Protein AF-A0A9W4MZH3-F1 (afdb_monomer_lite)

Secondary structure (DSSP, 8-state):
---------TT---EEEEEEEEE-STHHHHT-SS-SEEEEEEEEEETTEEEEEEEEEES----------TT----HHHHHHHHHHHHHT--GGGS-PPTTSEEEEEEEHHHHT---PPPGGGGTTSPP--GGGEEEEEEETTEEEEEETT-S--EEEE---TTS--GGGHHHHHHHHHHHHHTTT-TT--

Radius of gyration: 23.93 Å; chains: 1; bounding box: 64×55×51 Å

pLDDT: mean 74.94, std 15.24, range [38.03, 94.94]

Structure (mmCIF, N/CA/C/O backbone):
data_AF-A0A9W4MZH3-F1
#
_entry.id   AF-A0A9W4MZH3-F1
#
loop_
_atom_site.group_PDB
_atom_site.id
_atom_site.type_symbol
_atom_site.label_atom_id
_atom_site.label_alt_id
_atom_site.label_comp_id
_atom_site.label_asym_id
_atom_site.label_entity_id
_atom_site.label_seq_id
_atom_site.pdbx_PDB_ins_code
_atom_site.Cartn_x
_atom_site.Cartn_y
_atom_site.Cartn_z
_atom_site.occupancy
_atom_site.B_iso_or_equiv
_atom_site.auth_seq_id
_atom_site.auth_comp_id
_atom_site.auth_asym_id
_atom_site.auth_atom_id
_atom_site.pdbx_PDB_model_num
ATOM 1 N N . MET A 1 1 ? 0.270 39.341 26.513 1.00 39.66 1 MET A N 1
ATOM 2 C CA . MET A 1 1 ? 1.217 38.524 25.727 1.00 39.66 1 MET A CA 1
ATOM 3 C C . MET A 1 1 ? 0.490 37.250 25.309 1.00 39.66 1 MET A C 1
ATOM 5 O O . MET A 1 1 ? 0.343 36.384 26.162 1.00 39.66 1 MET A O 1
ATOM 9 N N . PRO A 1 2 ? -0.079 37.135 24.098 1.00 38.03 2 PRO A N 1
ATOM 10 C CA . PRO A 1 2 ? -0.631 35.860 23.660 1.00 38.03 2 PRO A CA 1
ATOM 11 C C . PRO A 1 2 ? 0.501 34.974 23.124 1.00 38.03 2 PRO A C 1
ATOM 13 O O . PRO A 1 2 ? 1.327 35.421 22.331 1.00 38.03 2 PRO A O 1
ATOM 16 N N . ALA A 1 3 ? 0.548 33.734 23.610 1.00 38.53 3 ALA A N 1
ATOM 17 C CA . ALA A 1 3 ? 1.480 32.708 23.170 1.00 38.53 3 ALA A CA 1
ATOM 18 C C . ALA A 1 3 ? 1.205 32.350 21.702 1.00 38.53 3 ALA A C 1
ATOM 20 O O . ALA A 1 3 ? 0.070 32.054 21.325 1.00 38.53 3 ALA A O 1
ATOM 21 N N . ALA A 1 4 ? 2.248 32.404 20.876 1.00 38.12 4 ALA A N 1
ATOM 22 C CA . ALA A 1 4 ? 2.191 31.962 19.496 1.00 38.12 4 ALA A CA 1
ATOM 23 C C . ALA A 1 4 ? 1.973 30.444 19.469 1.00 38.12 4 ALA A C 1
ATOM 25 O O . ALA A 1 4 ? 2.834 29.671 19.883 1.00 38.12 4 ALA A O 1
ATOM 26 N N . ILE A 1 5 ? 0.805 30.025 18.987 1.00 39.50 5 ILE A N 1
ATOM 27 C CA . ILE A 1 5 ? 0.546 28.639 18.609 1.00 39.50 5 ILE A CA 1
ATOM 28 C C . ILE A 1 5 ? 1.424 28.369 17.388 1.00 39.50 5 ILE A C 1
ATOM 30 O O . ILE A 1 5 ? 1.173 28.903 16.305 1.00 39.50 5 ILE A O 1
ATOM 34 N N . ALA A 1 6 ? 2.485 27.588 17.581 1.00 38.75 6 ALA A N 1
ATOM 35 C CA . ALA A 1 6 ? 3.308 27.098 16.492 1.00 38.75 6 ALA A CA 1
ATOM 36 C C . ALA A 1 6 ? 2.413 26.290 15.543 1.00 38.75 6 ALA A C 1
ATOM 38 O O . ALA A 1 6 ? 1.889 25.233 15.894 1.00 38.75 6 ALA A O 1
ATOM 39 N N . ARG A 1 7 ? 2.205 26.821 14.338 1.00 39.12 7 ARG A N 1
ATOM 40 C CA . ARG A 1 7 ? 1.693 26.052 13.209 1.00 39.12 7 ARG A CA 1
ATOM 41 C C . ARG A 1 7 ? 2.764 25.021 12.871 1.00 39.12 7 ARG A C 1
ATOM 43 O O . ARG A 1 7 ? 3.730 25.366 12.199 1.00 39.12 7 ARG A O 1
ATOM 50 N N . VAL A 1 8 ? 2.616 23.795 13.368 1.00 38.75 8 VAL A N 1
ATOM 51 C CA . VAL A 1 8 ? 3.383 22.655 12.857 1.00 38.75 8 VAL A CA 1
ATOM 52 C C . VAL A 1 8 ? 3.044 22.558 11.376 1.00 38.75 8 VAL A C 1
ATOM 54 O O . VAL A 1 8 ? 1.875 22.427 11.001 1.00 38.75 8 VAL A O 1
ATOM 57 N N . SER A 1 9 ? 4.049 22.781 10.538 1.00 38.41 9 SER A N 1
ATOM 58 C CA . SER A 1 9 ? 3.885 22.742 9.097 1.00 38.41 9 SER A CA 1
ATOM 59 C C . SER A 1 9 ? 3.545 21.301 8.718 1.00 38.41 9 SER A C 1
ATOM 61 O O . SER A 1 9 ? 4.240 20.370 9.100 1.00 38.41 9 SER A O 1
ATOM 63 N N . LEU A 1 10 ? 2.440 21.095 8.003 1.00 43.09 10 LEU A N 1
ATOM 64 C CA . LEU A 1 10 ? 1.964 19.766 7.584 1.00 43.09 10 LEU A CA 1
ATOM 65 C C . LEU A 1 10 ? 2.868 19.094 6.530 1.00 43.09 10 LEU A C 1
ATOM 67 O O . LEU A 1 10 ? 2.519 18.050 5.993 1.00 43.09 10 LEU A O 1
ATOM 71 N N . PHE A 1 11 ? 4.023 19.699 6.254 1.00 42.53 11 PHE A N 1
ATOM 72 C CA . PHE A 1 11 ? 5.066 19.217 5.367 1.00 42.53 11 PHE A CA 1
ATOM 73 C C . PHE A 1 11 ? 6.418 19.616 5.962 1.00 42.53 11 PHE A C 1
ATOM 75 O O . PHE A 1 11 ? 7.185 20.344 5.332 1.00 42.53 11 PHE A O 1
ATOM 82 N N . ASP A 1 12 ? 6.708 19.161 7.185 1.00 48.34 12 ASP A N 1
ATOM 83 C CA . ASP A 1 12 ? 8.109 18.951 7.546 1.00 48.34 12 ASP A CA 1
ATOM 84 C C . ASP A 1 12 ? 8.693 18.108 6.414 1.00 48.34 12 ASP A C 1
ATOM 86 O O . ASP A 1 12 ? 8.184 17.024 6.121 1.00 48.34 12 ASP A O 1
ATOM 90 N N . THR A 1 13 ? 9.631 18.700 5.677 1.00 53.62 13 THR A N 1
ATOM 91 C CA . THR A 1 13 ? 10.209 18.158 4.449 1.00 53.62 13 THR A CA 1
ATOM 92 C C . THR A 1 13 ? 10.564 16.701 4.698 1.00 53.62 13 THR A C 1
ATOM 94 O O . THR A 1 13 ? 11.480 16.425 5.466 1.00 53.62 13 THR A O 1
ATOM 97 N N . LEU A 1 14 ? 9.784 15.780 4.125 1.00 63.53 14 LEU A N 1
ATOM 98 C CA . LEU A 1 14 ? 10.075 14.355 4.177 1.00 63.53 14 LEU A CA 1
ATOM 99 C C . LEU A 1 14 ? 11.463 14.177 3.566 1.00 63.53 14 LEU A C 1
ATOM 101 O O . LEU A 1 14 ? 11.634 14.346 2.358 1.00 63.53 14 LEU A O 1
ATOM 105 N N . ASP A 1 15 ? 12.446 13.932 4.423 1.00 82.19 15 ASP A N 1
ATOM 106 C CA . ASP A 1 15 ? 13.842 13.874 4.032 1.00 82.19 15 ASP A CA 1
ATOM 107 C C . ASP A 1 15 ? 14.259 12.408 3.909 1.00 82.19 15 ASP A C 1
ATOM 109 O O . ASP A 1 15 ? 14.103 11.599 4.832 1.00 82.19 15 ASP A O 1
ATOM 113 N N . PHE A 1 16 ? 14.714 12.054 2.710 1.00 86.00 16 PHE A N 1
ATOM 114 C CA . PHE A 1 16 ? 15.022 10.687 2.323 1.00 86.00 16 PHE A CA 1
ATOM 115 C C . PHE A 1 16 ? 16.339 10.631 1.559 1.00 86.00 16 PHE A C 1
ATOM 117 O O . PHE A 1 16 ? 16.468 11.237 0.493 1.00 86.00 16 PHE A O 1
ATOM 124 N N . ASP A 1 17 ? 17.253 9.768 1.997 1.00 90.69 17 ASP A N 1
ATOM 125 C CA . ASP A 1 17 ? 18.419 9.400 1.195 1.00 90.69 17 ASP A CA 1
ATOM 126 C C . ASP A 1 17 ? 18.145 8.107 0.427 1.00 90.69 17 ASP A C 1
ATOM 128 O O . ASP A 1 17 ? 18.072 7.022 1.004 1.00 90.69 17 ASP A O 1
ATOM 132 N N . MET A 1 18 ? 18.024 8.192 -0.898 1.00 91.69 18 MET A N 1
ATOM 133 C CA . MET A 1 18 ? 17.838 7.022 -1.765 1.00 91.69 18 MET A CA 1
ATOM 134 C C . MET A 1 18 ? 19.168 6.279 -1.972 1.00 91.69 18 MET A C 1
ATOM 136 O O . MET A 1 18 ? 19.943 6.616 -2.867 1.00 91.69 18 MET A O 1
ATOM 140 N N . ILE A 1 19 ? 19.416 5.229 -1.185 1.00 93.75 19 ILE A N 1
ATOM 141 C CA . ILE A 1 19 ? 20.713 4.532 -1.140 1.00 93.75 19 ILE A CA 1
ATOM 142 C C . ILE A 1 19 ? 20.910 3.564 -2.310 1.00 93.75 19 ILE A C 1
ATOM 144 O O . ILE A 1 19 ? 21.880 3.674 -3.059 1.00 93.75 19 ILE A O 1
ATOM 148 N N . SER A 1 20 ?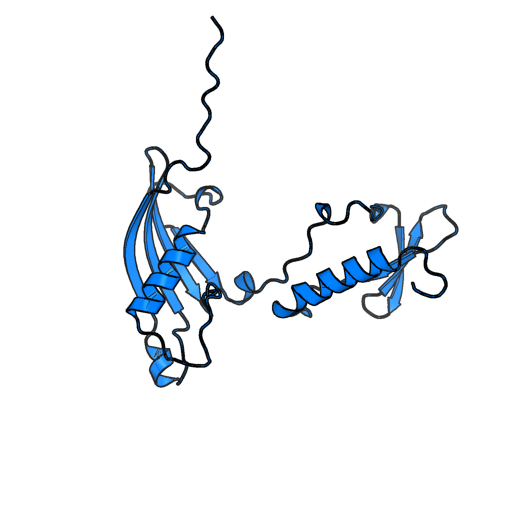 20.024 2.579 -2.481 1.00 93.69 20 SER A N 1
ATOM 149 C CA . SER A 1 20 ? 20.225 1.535 -3.498 1.00 93.69 20 SER A CA 1
ATOM 150 C C . SER A 1 20 ? 18.920 1.011 -4.076 1.00 93.69 20 SER A C 1
ATOM 152 O O . SER A 1 20 ? 17.933 0.913 -3.361 1.00 93.69 20 SER A O 1
ATOM 154 N N . TYR A 1 21 ? 18.935 0.668 -5.364 1.00 93.81 21 TYR A N 1
ATOM 155 C CA . TYR A 1 21 ? 17.798 0.111 -6.099 1.00 93.81 21 TYR A CA 1
ATOM 156 C C . TYR A 1 21 ? 18.184 -1.240 -6.704 1.00 93.81 21 TYR A C 1
ATOM 158 O O . TYR A 1 21 ? 19.279 -1.374 -7.261 1.00 93.81 21 TYR A O 1
ATOM 166 N N . LYS A 1 22 ? 17.288 -2.227 -6.620 1.00 92.69 22 LYS A N 1
ATOM 167 C CA . LYS A 1 22 ? 17.433 -3.548 -7.245 1.00 92.69 22 LYS A CA 1
ATOM 168 C C . LYS A 1 22 ? 16.108 -3.992 -7.861 1.00 92.69 22 LYS A C 1
ATOM 170 O O . LYS A 1 22 ? 15.055 -3.785 -7.270 1.00 92.69 22 LYS A O 1
ATOM 175 N N . GLU A 1 23 ? 1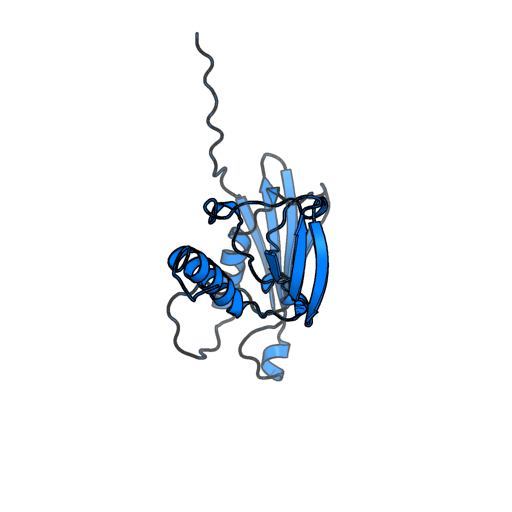6.188 -4.654 -9.007 1.00 91.62 23 GLU A N 1
ATOM 176 C CA . GLU A 1 23 ? 15.069 -5.328 -9.674 1.00 91.62 23 GLU A CA 1
ATOM 177 C C . GLU A 1 23 ? 15.479 -6.764 -10.014 1.00 91.62 23 GLU A C 1
ATOM 179 O O . GLU A 1 23 ? 16.664 -7.018 -10.279 1.00 91.62 23 GLU A O 1
ATOM 184 N N . ASP A 1 24 ? 14.529 -7.699 -9.984 1.00 86.12 24 ASP A N 1
ATOM 185 C CA . ASP A 1 24 ? 14.737 -9.027 -10.551 1.00 86.12 24 ASP A CA 1
ATOM 186 C C . ASP A 1 24 ? 15.017 -8.907 -12.054 1.00 86.12 24 ASP A C 1
ATOM 188 O O . ASP A 1 24 ? 14.593 -7.966 -12.722 1.00 86.12 24 ASP A O 1
ATOM 192 N N . ARG A 1 25 ? 15.816 -9.828 -12.594 1.00 80.06 25 ARG A N 1
ATOM 193 C CA . ARG A 1 25 ? 16.162 -9.850 -14.028 1.00 80.06 25 ARG A CA 1
ATOM 194 C C . ARG A 1 25 ? 15.459 -10.974 -14.777 1.00 80.06 25 ARG A C 1
ATOM 196 O O . ARG A 1 25 ? 15.445 -10.956 -16.008 1.00 80.06 25 ARG A O 1
ATOM 203 N N . ASP A 1 26 ? 14.871 -11.905 -14.035 1.00 75.88 26 ASP A N 1
ATOM 204 C CA . ASP A 1 26 ? 14.285 -13.137 -14.554 1.00 75.88 26 ASP A CA 1
ATOM 205 C C . ASP A 1 26 ? 13.037 -12.854 -15.394 1.00 75.88 26 ASP A C 1
ATOM 207 O O . ASP A 1 26 ? 12.773 -13.573 -16.356 1.00 75.88 26 ASP A O 1
ATOM 211 N N . PHE A 1 27 ? 12.357 -11.730 -15.141 1.00 73.94 27 PHE A N 1
ATOM 212 C CA . PHE A 1 27 ? 11.237 -11.250 -15.952 1.00 73.94 27 PHE A CA 1
ATOM 213 C C . PHE A 1 27 ? 11.568 -11.153 -17.453 1.00 73.94 27 PHE A C 1
ATOM 215 O O . PHE A 1 27 ? 10.717 -11.443 -18.289 1.00 73.94 27 PHE A O 1
ATOM 222 N N . ARG A 1 28 ? 12.825 -10.834 -17.813 1.00 67.00 28 ARG A N 1
ATOM 223 C CA . ARG A 1 28 ? 13.271 -10.774 -19.219 1.00 67.00 28 ARG A CA 1
ATOM 224 C C . ARG A 1 28 ? 13.323 -12.146 -19.879 1.00 67.00 28 ARG A C 1
ATOM 226 O O . ARG A 1 28 ? 13.088 -12.254 -21.075 1.00 67.00 28 ARG A O 1
ATOM 233 N N . VAL A 1 29 ? 13.666 -13.176 -19.109 1.00 69.62 29 VAL A N 1
ATOM 234 C CA . VAL A 1 29 ? 13.708 -14.568 -19.580 1.00 69.62 29 VAL A CA 1
ATOM 235 C C . VAL A 1 29 ? 12.291 -15.139 -19.662 1.00 69.62 29 VAL A C 1
ATOM 237 O O . VAL A 1 29 ? 12.003 -15.941 -20.542 1.00 69.62 29 VAL A O 1
ATOM 240 N N . GLN A 1 30 ? 11.399 -14.683 -18.782 1.00 67.19 30 GLN A N 1
ATOM 241 C CA . GLN A 1 30 ? 9.987 -15.074 -18.737 1.00 67.19 30 GLN A CA 1
ATOM 242 C C . GLN A 1 30 ? 9.112 -14.360 -19.783 1.00 67.19 30 GLN A C 1
ATOM 244 O O . GLN A 1 30 ? 7.959 -14.736 -19.958 1.00 67.19 30 GLN A O 1
ATOM 249 N N . GLY A 1 31 ? 9.644 -13.352 -20.484 1.00 65.00 31 GLY A N 1
ATOM 250 C CA . GLY A 1 31 ? 8.896 -12.571 -21.476 1.00 65.00 31 GLY A CA 1
ATOM 251 C C . GLY A 1 31 ? 7.930 -11.548 -20.870 1.00 65.00 31 GLY A C 1
ATOM 252 O O . GLY A 1 31 ? 7.066 -11.037 -21.575 1.00 65.00 31 GLY A O 1
ATOM 253 N N . ASN A 1 32 ? 8.074 -11.236 -19.581 1.00 69.19 32 ASN A N 1
ATOM 254 C CA . ASN A 1 32 ? 7.236 -10.255 -18.902 1.00 69.19 32 ASN A CA 1
ATOM 255 C C . ASN A 1 32 ? 7.676 -8.821 -19.269 1.00 69.19 32 ASN A C 1
ATOM 257 O O . ASN A 1 32 ? 8.877 -8.566 -19.411 1.00 69.19 32 ASN A O 1
ATOM 261 N N . PRO A 1 33 ? 6.740 -7.859 -19.383 1.00 69.00 33 PRO A N 1
ATOM 262 C CA . PRO A 1 33 ? 7.066 -6.469 -19.721 1.00 69.00 33 PRO A CA 1
ATOM 263 C C . PRO A 1 33 ? 7.785 -5.735 -18.577 1.00 69.00 33 PRO A C 1
ATOM 265 O O . PRO A 1 33 ? 8.492 -4.749 -18.801 1.00 69.00 33 PRO A O 1
ATOM 268 N N . GLU A 1 34 ? 7.637 -6.229 -17.346 1.00 74.62 34 GLU A N 1
ATOM 269 C CA . GLU A 1 34 ? 8.108 -5.582 -16.130 1.00 74.62 34 GLU A CA 1
ATOM 270 C C . GLU A 1 34 ? 8.667 -6.583 -15.095 1.00 74.62 34 GLU A C 1
ATOM 272 O O . GLU A 1 34 ? 8.212 -7.727 -15.047 1.00 74.62 34 GLU A O 1
ATOM 277 N N . PRO A 1 35 ? 9.639 -6.163 -14.254 1.00 81.81 35 PRO A N 1
ATOM 278 C CA . PRO A 1 35 ? 10.141 -6.956 -13.135 1.00 81.81 35 PRO A CA 1
ATOM 279 C C . PRO A 1 35 ? 9.046 -7.242 -12.108 1.00 81.81 35 PRO A C 1
ATOM 281 O O . PRO A 1 35 ? 8.276 -6.337 -11.766 1.00 81.81 35 PRO A O 1
ATOM 284 N N . TYR A 1 36 ? 9.014 -8.480 -11.608 1.00 82.25 36 TYR A N 1
ATOM 285 C CA . TYR A 1 36 ? 8.075 -8.913 -10.573 1.00 82.25 36 TYR A CA 1
ATOM 286 C C . TYR A 1 36 ? 8.477 -8.386 -9.196 1.00 82.25 36 TYR A C 1
ATOM 288 O O . TYR A 1 36 ? 7.621 -8.080 -8.377 1.00 82.25 36 TYR A O 1
ATOM 296 N N . ARG A 1 37 ? 9.778 -8.240 -8.928 1.00 85.69 37 ARG A N 1
ATOM 297 C CA . ARG A 1 37 ? 10.283 -7.820 -7.622 1.00 85.69 37 ARG A CA 1
ATOM 298 C C . ARG A 1 37 ? 11.215 -6.630 -7.753 1.00 85.69 37 ARG A C 1
ATOM 300 O O . ARG A 1 37 ? 12.284 -6.706 -8.359 1.00 85.69 37 ARG A O 1
ATOM 307 N N . ARG A 1 38 ? 10.849 -5.529 -7.101 1.00 89.69 38 ARG A N 1
ATOM 308 C CA . ARG A 1 38 ? 11.670 -4.314 -7.004 1.00 89.69 38 ARG A CA 1
ATOM 309 C C . ARG A 1 38 ? 11.957 -4.016 -5.544 1.00 89.69 38 ARG A C 1
ATOM 311 O O . ARG A 1 38 ? 11.105 -4.221 -4.689 1.00 89.69 38 ARG A O 1
ATOM 318 N N . SER A 1 39 ? 13.154 -3.525 -5.244 1.00 93.50 39 SER A N 1
ATOM 319 C CA . SER A 1 39 ? 13.499 -3.077 -3.896 1.00 93.50 39 SER A CA 1
ATOM 320 C C . SER A 1 39 ? 14.342 -1.811 -3.908 1.00 93.50 39 SER A C 1
ATOM 322 O O . SER A 1 39 ? 15.198 -1.621 -4.774 1.00 93.50 39 SER A O 1
ATOM 324 N N . GLN A 1 40 ? 14.086 -0.939 -2.939 1.00 94.94 40 GLN A N 1
ATOM 325 C CA . GLN A 1 40 ? 14.787 0.320 -2.735 1.00 94.94 40 GLN A CA 1
ATOM 326 C C . GLN A 1 40 ? 15.132 0.430 -1.256 1.00 94.94 40 GLN A C 1
ATOM 328 O O . GLN A 1 40 ? 14.258 0.424 -0.394 1.00 94.94 40 GLN A O 1
ATOM 333 N N . THR A 1 41 ? 16.423 0.545 -0.971 1.00 94.31 41 THR A N 1
ATOM 334 C CA . THR A 1 41 ? 16.913 0.909 0.357 1.00 94.31 41 THR A CA 1
ATOM 335 C C . THR A 1 41 ? 17.026 2.420 0.436 1.00 94.31 41 THR A C 1
ATOM 337 O O . THR A 1 41 ? 17.579 3.044 -0.477 1.00 94.31 41 THR A O 1
ATOM 340 N N . LEU A 1 42 ? 16.523 2.991 1.519 1.00 94.12 42 LEU A N 1
ATOM 341 C CA . LEU A 1 42 ? 16.557 4.412 1.811 1.00 94.12 42 LEU A CA 1
ATOM 342 C C . LEU A 1 42 ? 16.852 4.663 3.292 1.00 94.12 42 LEU A C 1
ATOM 344 O O . LEU A 1 42 ? 16.641 3.784 4.130 1.00 94.12 42 LEU A O 1
ATOM 348 N N . ILE A 1 43 ? 17.344 5.859 3.597 1.00 92.56 43 ILE A N 1
ATOM 349 C CA . ILE A 1 43 ? 17.396 6.372 4.966 1.00 92.56 43 ILE A CA 1
ATOM 350 C C . ILE A 1 43 ? 16.278 7.392 5.092 1.00 92.56 43 ILE A C 1
ATOM 352 O O . ILE A 1 43 ? 16.245 8.356 4.334 1.00 92.56 43 ILE A O 1
ATOM 356 N N . TYR A 1 44 ? 15.352 7.143 6.007 1.00 91.00 44 TYR A N 1
ATOM 357 C CA . TYR A 1 44 ? 14.291 8.079 6.339 1.00 91.00 44 TYR A CA 1
ATOM 358 C C . TYR A 1 44 ? 14.732 8.921 7.525 1.00 91.00 44 TYR A C 1
ATOM 360 O O . TYR A 1 44 ? 15.111 8.353 8.551 1.00 91.00 44 TYR A O 1
ATOM 368 N N . HIS A 1 45 ? 14.673 10.242 7.387 1.00 89.81 45 HIS A N 1
ATOM 369 C CA . HIS A 1 45 ? 14.951 11.178 8.468 1.00 89.81 45 HIS A CA 1
ATOM 370 C C . HIS A 1 45 ? 13.647 11.814 8.927 1.00 89.81 45 HIS A C 1
ATOM 372 O O . HIS A 1 45 ? 12.875 12.356 8.133 1.00 89.81 45 HIS A O 1
ATOM 378 N N . PHE A 1 46 ? 13.394 11.751 10.227 1.00 86.56 46 PHE A N 1
ATOM 379 C CA . PHE A 1 46 ? 12.274 12.453 10.831 1.00 86.56 46 PHE A CA 1
ATOM 380 C C . PHE A 1 46 ? 12.677 12.945 12.210 1.00 86.56 46 PHE A C 1
ATOM 382 O O . PHE A 1 46 ? 13.115 12.166 13.060 1.00 86.56 46 PHE A O 1
ATOM 389 N N . GLN A 1 47 ? 12.527 14.255 12.409 1.00 83.69 47 GLN A N 1
ATOM 390 C CA . GLN A 1 47 ? 13.089 14.965 13.557 1.00 83.69 47 GLN A CA 1
ATOM 391 C C . GLN A 1 47 ? 14.615 14.757 13.610 1.00 83.69 47 GLN A C 1
ATOM 393 O O . GLN A 1 47 ? 15.290 14.999 12.614 1.00 83.69 47 GLN A O 1
ATOM 398 N N . ASP A 1 48 ? 15.148 14.274 14.733 1.00 84.44 48 ASP A N 1
ATOM 399 C CA . ASP A 1 48 ? 16.579 14.001 14.936 1.00 84.44 48 ASP A CA 1
ATOM 400 C C . ASP A 1 48 ? 16.924 12.506 14.815 1.00 84.44 48 ASP A C 1
ATOM 402 O O . ASP A 1 48 ? 17.996 12.056 15.232 1.00 84.44 48 ASP A O 1
ATOM 406 N N . LYS A 1 49 ? 15.996 11.706 14.282 1.00 86.06 49 LYS A N 1
ATOM 407 C CA . LYS A 1 49 ? 16.144 10.262 14.131 1.00 86.06 49 LYS A CA 1
ATOM 408 C C . LYS A 1 49 ? 16.240 9.871 12.664 1.00 86.06 49 LYS A C 1
ATOM 410 O O . LYS A 1 49 ? 15.689 10.528 11.781 1.00 86.06 49 LYS A O 1
ATOM 415 N N . LYS A 1 50 ? 16.933 8.758 12.431 1.00 90.81 50 LYS A N 1
ATOM 416 C CA . LYS A 1 50 ? 17.111 8.168 11.109 1.00 90.81 50 LYS A CA 1
ATOM 417 C C . LYS A 1 50 ? 16.844 6.673 11.151 1.00 90.81 50 LYS A C 1
ATOM 419 O O . LYS A 1 50 ? 17.310 5.991 12.062 1.00 90.81 50 LYS A O 1
ATOM 424 N N . TRP A 1 51 ? 16.163 6.166 10.133 1.00 91.56 51 TRP A N 1
ATOM 425 C CA . TRP A 1 51 ? 15.847 4.746 10.012 1.00 91.56 51 TRP A CA 1
ATOM 426 C C . TRP A 1 51 ? 16.275 4.217 8.657 1.00 91.56 51 TRP A C 1
ATOM 428 O O . TRP A 1 51 ? 16.026 4.833 7.621 1.00 91.56 51 TRP A O 1
ATOM 438 N N . TRP A 1 52 ? 16.906 3.047 8.671 1.00 93.19 52 TRP A N 1
ATOM 439 C CA . TRP A 1 52 ? 17.208 2.308 7.456 1.00 93.19 52 TRP A CA 1
ATOM 440 C C . TRP A 1 52 ? 15.978 1.515 7.054 1.0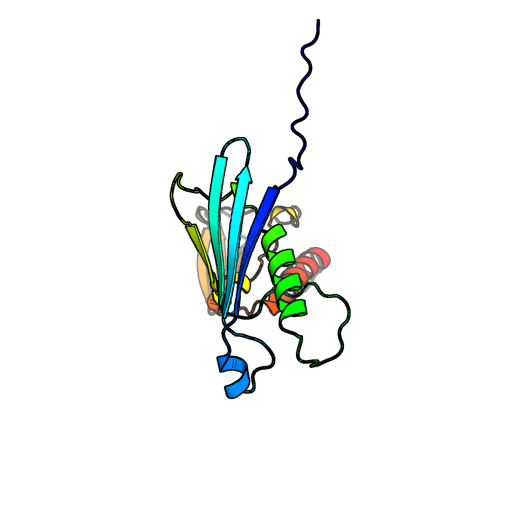0 93.19 52 TRP A C 1
ATOM 442 O O . TRP A 1 52 ? 15.547 0.612 7.770 1.00 93.19 52 TRP A O 1
ATOM 452 N N . ILE A 1 53 ? 15.425 1.848 5.895 1.00 92.19 53 ILE A N 1
ATOM 453 C CA . ILE A 1 53 ? 14.209 1.223 5.393 1.00 92.19 53 ILE A CA 1
ATOM 454 C C . ILE A 1 53 ? 14.508 0.592 4.043 1.00 92.19 53 ILE A C 1
ATOM 456 O O . ILE A 1 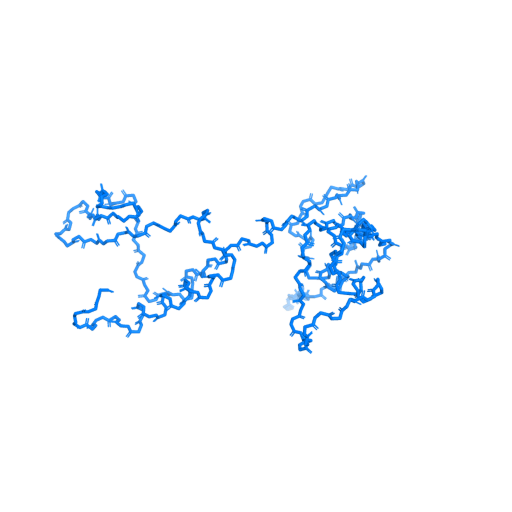53 ? 15.103 1.205 3.157 1.00 92.19 53 ILE A O 1
ATOM 460 N N . LYS A 1 54 ? 14.089 -0.655 3.873 1.00 93.69 54 LYS A N 1
ATOM 461 C CA . LYS A 1 54 ? 14.074 -1.330 2.582 1.00 93.69 54 LYS A CA 1
ATOM 462 C C . LYS A 1 54 ? 12.624 -1.529 2.177 1.00 93.69 54 LYS A C 1
ATOM 464 O O . LYS A 1 54 ? 11.920 -2.319 2.789 1.00 93.69 54 LYS A O 1
ATOM 469 N N . VAL A 1 55 ? 12.190 -0.822 1.144 1.00 91.06 55 VAL A N 1
ATOM 470 C CA . VAL A 1 55 ? 10.873 -1.033 0.543 1.00 91.06 55 VAL A CA 1
ATOM 471 C C . VAL A 1 55 ? 11.031 -2.055 -0.569 1.00 91.06 55 VAL A C 1
ATOM 473 O O . VAL A 1 55 ? 11.823 -1.842 -1.487 1.00 91.06 55 VAL A O 1
ATOM 476 N N . THR A 1 56 ? 10.293 -3.152 -0.488 1.00 90.50 56 THR A N 1
ATOM 477 C CA . THR A 1 56 ? 10.226 -4.206 -1.496 1.00 90.50 56 THR A CA 1
ATOM 478 C C . THR A 1 56 ? 8.790 -4.277 -2.005 1.00 90.50 56 THR A C 1
ATOM 480 O O . THR A 1 56 ? 7.874 -4.430 -1.209 1.00 90.50 56 THR A O 1
ATOM 483 N N . VAL A 1 57 ? 8.591 -4.173 -3.319 1.00 86.50 57 VAL A N 1
ATOM 484 C CA . VAL A 1 57 ? 7.307 -4.481 -3.964 1.00 86.50 57 VAL A CA 1
ATOM 485 C C . VAL A 1 57 ? 7.450 -5.793 -4.715 1.00 86.50 57 VAL A C 1
ATOM 487 O O . VAL A 1 57 ? 8.393 -5.957 -5.497 1.00 86.50 57 VAL A O 1
ATOM 490 N N . GLU A 1 58 ? 6.510 -6.696 -4.469 1.00 85.81 58 GLU A N 1
ATOM 491 C CA . GLU A 1 58 ? 6.288 -7.917 -5.232 1.00 85.81 58 GLU A CA 1
ATOM 492 C C . GLU A 1 58 ? 4.975 -7.768 -6.003 1.00 85.81 58 GLU A C 1
ATOM 494 O O . GLU A 1 58 ? 3.899 -7.737 -5.413 1.00 85.81 58 GLU A O 1
ATOM 499 N N . GLY A 1 59 ? 5.076 -7.612 -7.321 1.00 74.81 59 GLY A N 1
ATOM 500 C CA . GLY A 1 59 ? 3.951 -7.358 -8.213 1.00 74.81 59 GLY A CA 1
ATOM 501 C C . GLY A 1 59 ? 4.106 -6.091 -9.053 1.00 74.81 59 GLY A C 1
ATOM 502 O O . GLY A 1 59 ? 5.206 -5.555 -9.271 1.00 74.81 59 GLY A O 1
ATOM 503 N N . VAL A 1 60 ? 2.973 -5.616 -9.565 1.00 70.94 60 VAL A N 1
ATOM 504 C CA . VAL A 1 60 ? 2.910 -4.408 -10.390 1.00 70.94 60 VAL A CA 1
ATOM 505 C C . VAL A 1 60 ? 3.004 -3.180 -9.485 1.00 70.94 60 VAL A C 1
ATOM 507 O O . VAL A 1 60 ? 2.223 -3.014 -8.554 1.00 70.94 60 VAL A O 1
ATOM 510 N N . VAL A 1 61 ? 3.962 -2.287 -9.749 1.00 66.38 61 VAL A N 1
ATOM 511 C CA . VAL A 1 61 ? 4.003 -0.997 -9.043 1.00 66.38 61 VAL A CA 1
ATOM 512 C C . VAL A 1 61 ? 2.870 -0.134 -9.601 1.00 66.38 61 VAL A C 1
ATOM 514 O O . VAL A 1 61 ? 2.845 0.066 -10.819 1.00 66.38 61 VAL A O 1
ATOM 517 N N . PRO A 1 62 ? 1.958 0.399 -8.760 1.00 60.91 62 PRO A N 1
ATOM 518 C CA . PRO A 1 62 ? 0.885 1.271 -9.219 1.00 60.91 62 PRO A CA 1
ATOM 519 C C . PRO A 1 62 ? 1.476 2.457 -9.986 1.00 60.91 62 PRO A C 1
ATOM 521 O O . PRO A 1 62 ? 2.107 3.345 -9.409 1.00 60.91 62 PRO A O 1
ATOM 524 N N . CYS A 1 63 ? 1.331 2.442 -11.309 1.00 55.59 63 CYS A N 1
ATOM 525 C CA . CYS A 1 63 ? 1.794 3.533 -12.150 1.00 55.59 63 CYS A CA 1
ATOM 526 C C . CYS A 1 63 ? 0.881 4.739 -11.957 1.00 55.59 63 CYS A C 1
ATOM 528 O O . CYS A 1 63 ? -0.344 4.620 -11.995 1.00 55.59 63 CYS A O 1
ATOM 530 N N . PHE A 1 64 ? 1.476 5.921 -11.816 1.00 50.59 64 PHE A N 1
ATOM 531 C CA . PHE A 1 64 ? 0.737 7.165 -11.983 1.00 50.59 64 PHE A CA 1
ATOM 532 C C . PHE A 1 64 ? 0.228 7.227 -13.429 1.00 50.59 64 PHE A C 1
ATOM 534 O O . PHE A 1 64 ? 1.041 7.107 -14.350 1.00 50.59 64 PHE A O 1
ATOM 541 N N . PRO A 1 65 ? -1.082 7.398 -13.667 1.00 42.75 65 PRO A N 1
ATOM 542 C CA . PRO A 1 65 ? -1.618 7.427 -15.014 1.00 42.75 65 PRO A CA 1
ATOM 543 C C . PRO A 1 65 ? -1.261 8.767 -15.662 1.00 42.75 65 PRO A C 1
ATOM 545 O O . PRO A 1 65 ? -1.992 9.746 -15.551 1.00 42.75 65 PRO A O 1
ATOM 548 N N . TYR A 1 66 ? -0.130 8.814 -16.360 1.00 39.00 66 TYR A N 1
ATOM 549 C CA . TYR A 1 66 ? 0.097 9.801 -17.407 1.00 39.00 66 TYR A CA 1
ATOM 550 C C . TYR A 1 66 ? 0.241 9.059 -18.736 1.00 39.00 66 TYR A C 1
ATOM 552 O O . TYR A 1 66 ? 1.305 8.560 -19.081 1.00 39.00 66 TYR A O 1
ATOM 560 N N . ASN A 1 67 ? -0.891 8.966 -19.440 1.00 39.19 67 ASN A N 1
ATOM 561 C CA . ASN A 1 67 ? -1.031 8.837 -20.893 1.00 39.19 67 ASN A CA 1
ATOM 562 C C . ASN A 1 67 ? 0.091 8.078 -21.617 1.00 39.19 67 ASN A C 1
ATOM 564 O O . ASN A 1 67 ? 0.819 8.681 -22.404 1.00 39.19 67 ASN A O 1
ATOM 568 N N . THR A 1 68 ? 0.231 6.774 -21.387 1.00 43.88 68 THR A N 1
ATOM 569 C CA . THR A 1 68 ? 1.119 5.954 -22.220 1.00 43.88 68 THR A CA 1
ATOM 570 C C . THR A 1 68 ? 0.289 4.875 -22.903 1.00 43.88 68 THR A C 1
ATOM 572 O O . THR A 1 68 ? -0.391 4.090 -22.245 1.00 43.88 68 THR A O 1
ATOM 575 N N . GLU A 1 69 ? 0.301 4.930 -24.234 1.00 45.16 69 GLU A N 1
ATOM 576 C CA . GLU A 1 69 ? -0.141 3.895 -25.175 1.00 45.16 69 GLU A CA 1
ATOM 577 C C . GLU A 1 69 ? 0.465 2.514 -24.820 1.00 45.16 69 GLU A C 1
ATOM 579 O O . GLU A 1 69 ? 1.410 2.439 -24.028 1.00 45.16 69 GLU A O 1
ATOM 584 N N . PRO A 1 70 ? -0.058 1.401 -25.365 1.00 49.34 70 PRO A N 1
ATOM 585 C CA . PRO A 1 70 ? 0.288 0.062 -24.901 1.00 49.34 70 PRO A CA 1
ATOM 586 C C . PRO A 1 70 ? 1.774 -0.283 -25.114 1.00 49.34 70 PRO A C 1
ATOM 588 O O . PRO A 1 70 ? 2.316 -0.094 -26.198 1.00 49.34 70 PRO A O 1
ATOM 591 N N . GLU A 1 71 ? 2.377 -0.894 -24.090 1.00 54.38 71 GLU A N 1
ATOM 592 C CA . GLU A 1 71 ? 3.482 -1.864 -24.213 1.00 54.38 71 GLU A CA 1
ATOM 593 C C . GLU A 1 71 ? 4.875 -1.373 -24.661 1.00 54.38 71 GLU A C 1
ATOM 595 O O . GLU A 1 71 ? 5.657 -2.155 -25.207 1.00 54.38 71 GLU A O 1
ATOM 600 N N . GLU A 1 72 ? 5.291 -0.143 -24.350 1.00 59.25 72 GLU A N 1
ATOM 601 C CA . GLU A 1 72 ? 6.735 0.143 -24.363 1.00 59.25 72 GLU A CA 1
ATOM 602 C C . GLU A 1 72 ? 7.417 -0.449 -23.119 1.00 59.25 72 GLU A C 1
ATOM 604 O O . GLU A 1 72 ? 7.134 -0.079 -21.976 1.00 59.25 72 GLU A O 1
ATOM 609 N N . ILE A 1 73 ? 8.349 -1.386 -23.340 1.00 66.94 73 ILE A N 1
ATOM 610 C CA . ILE A 1 73 ? 9.204 -1.939 -22.283 1.00 66.94 73 ILE A CA 1
ATOM 611 C C . ILE A 1 73 ? 10.022 -0.791 -21.689 1.00 66.94 73 ILE A C 1
ATOM 613 O O . ILE A 1 73 ? 11.014 -0.342 -22.270 1.00 66.94 73 ILE A O 1
ATOM 617 N N . LYS A 1 74 ? 9.630 -0.349 -20.493 1.00 76.75 74 LYS A N 1
ATOM 618 C CA . LYS A 1 74 ? 10.324 0.716 -19.768 1.00 76.75 74 LYS A CA 1
ATOM 619 C C . LYS A 1 74 ? 11.789 0.361 -19.548 1.00 76.75 74 LYS A C 1
ATOM 621 O O . LYS A 1 74 ? 12.171 -0.793 -19.313 1.00 76.75 74 LYS A O 1
ATOM 626 N N . THR A 1 75 ? 12.649 1.364 -19.540 1.00 84.62 75 THR A N 1
ATOM 627 C CA . THR A 1 75 ? 14.037 1.185 -19.122 1.00 84.62 75 THR A CA 1
ATOM 628 C C . THR A 1 75 ? 14.122 0.996 -17.601 1.00 84.62 75 THR A C 1
ATOM 630 O O . THR A 1 75 ? 13.263 1.432 -16.836 1.00 84.62 75 THR A O 1
ATOM 633 N N . SER A 1 76 ? 15.211 0.385 -17.120 1.00 84.56 76 SER A N 1
ATOM 634 C CA . SER A 1 76 ? 15.478 0.248 -15.672 1.00 84.56 76 SER A CA 1
ATOM 635 C C . SER A 1 76 ? 15.504 1.605 -14.954 1.00 84.56 76 SER A C 1
ATOM 637 O O . SER A 1 76 ? 15.100 1.734 -13.800 1.00 84.56 76 SER A O 1
ATOM 639 N N . ARG A 1 77 ? 15.935 2.656 -15.663 1.00 85.75 77 ARG A N 1
ATOM 640 C CA . ARG A 1 77 ? 15.983 4.023 -15.141 1.00 85.75 77 ARG A CA 1
ATOM 641 C C . ARG A 1 77 ? 14.591 4.619 -14.941 1.00 85.75 77 ARG A C 1
ATOM 643 O O . ARG A 1 77 ? 14.387 5.303 -13.944 1.00 85.75 77 ARG A O 1
ATOM 650 N N . GLU A 1 78 ? 13.669 4.394 -15.872 1.00 85.69 78 GLU A N 1
ATOM 651 C CA . GLU A 1 78 ? 12.282 4.867 -15.764 1.00 85.69 78 GLU A CA 1
ATOM 652 C C . GLU A 1 78 ? 11.555 4.148 -14.638 1.00 85.69 78 GLU A C 1
ATOM 654 O O . GLU A 1 78 ? 11.059 4.813 -13.732 1.00 85.69 78 GLU A O 1
ATOM 659 N N . ARG A 1 79 ? 11.635 2.812 -14.598 1.00 86.25 79 ARG A N 1
ATOM 660 C CA . ARG A 1 79 ? 11.064 2.022 -13.497 1.00 86.25 79 ARG A CA 1
ATOM 661 C C . ARG A 1 79 ? 11.590 2.453 -12.135 1.00 86.25 79 ARG A C 1
ATOM 663 O O . ARG A 1 79 ? 10.822 2.586 -11.190 1.00 86.25 79 ARG A O 1
ATOM 670 N N . ARG A 1 80 ? 12.897 2.724 -12.025 1.00 90.00 80 ARG A N 1
ATOM 671 C CA . ARG A 1 80 ? 13.486 3.249 -10.787 1.00 90.00 80 ARG A CA 1
ATOM 672 C C . ARG A 1 80 ? 12.867 4.588 -10.387 1.00 90.00 80 ARG A C 1
ATOM 674 O O . ARG A 1 80 ? 12.584 4.775 -9.210 1.00 90.00 80 ARG A O 1
ATOM 681 N N . LYS A 1 81 ? 12.679 5.520 -11.326 1.00 88.50 81 LYS A N 1
ATOM 682 C CA . LYS A 1 81 ? 12.068 6.826 -11.031 1.00 88.50 81 LYS A CA 1
ATOM 683 C C . LYS A 1 81 ? 10.623 6.678 -10.570 1.00 88.50 81 LYS A C 1
ATOM 685 O O . LYS A 1 81 ? 10.250 7.303 -9.587 1.00 88.50 81 LYS A O 1
ATOM 690 N N . GLU A 1 82 ? 9.840 5.848 -11.253 1.00 86.56 82 GLU A N 1
ATOM 691 C CA . GLU A 1 82 ? 8.453 5.562 -10.873 1.00 86.56 82 GLU A CA 1
ATOM 692 C C . GLU A 1 82 ? 8.384 4.940 -9.478 1.00 86.56 82 GLU A C 1
ATOM 694 O O . GLU A 1 82 ? 7.625 5.398 -8.629 1.00 86.56 82 GLU A O 1
ATOM 699 N N . PHE A 1 83 ? 9.248 3.962 -9.203 1.00 87.62 83 PHE A N 1
ATOM 700 C CA . PHE A 1 83 ? 9.309 3.314 -7.900 1.00 87.62 83 PHE A CA 1
ATOM 701 C C . PHE A 1 83 ? 9.735 4.274 -6.782 1.00 87.62 83 PHE A C 1
ATOM 703 O O . PHE A 1 83 ? 9.166 4.257 -5.695 1.00 87.62 83 PHE A O 1
ATOM 710 N N . GLN A 1 84 ? 10.693 5.164 -7.047 1.00 90.06 84 GLN A N 1
ATOM 711 C CA . GLN A 1 84 ? 11.085 6.208 -6.098 1.00 90.06 84 GLN A CA 1
ATOM 712 C C . GLN A 1 84 ? 9.965 7.230 -5.866 1.00 90.06 84 GLN A C 1
ATOM 714 O O . GLN A 1 84 ? 9.754 7.633 -4.726 1.00 90.06 84 GLN A O 1
ATOM 719 N N . ALA A 1 85 ? 9.221 7.614 -6.908 1.00 87.12 85 ALA A N 1
ATOM 720 C CA . ALA A 1 85 ? 8.062 8.495 -6.775 1.00 87.12 85 ALA A CA 1
ATOM 721 C C . ALA A 1 85 ? 6.953 7.853 -5.926 1.00 87.12 85 ALA A C 1
ATOM 723 O O . ALA A 1 85 ? 6.383 8.517 -5.067 1.00 87.12 85 ALA A O 1
ATOM 724 N N . PHE A 1 86 ? 6.699 6.555 -6.115 1.00 85.12 86 PHE A N 1
ATOM 725 C CA . PHE A 1 86 ? 5.789 5.778 -5.273 1.00 85.12 86 PHE A CA 1
ATOM 726 C C . PHE A 1 86 ? 6.229 5.774 -3.801 1.00 85.12 86 PHE A C 1
ATOM 728 O O . PHE A 1 86 ? 5.425 6.045 -2.916 1.00 85.12 86 PHE A O 1
ATOM 735 N N . ILE A 1 87 ? 7.515 5.539 -3.530 1.00 86.44 87 ILE A N 1
ATOM 736 C CA . ILE A 1 87 ? 8.059 5.507 -2.164 1.00 86.44 87 ILE A CA 1
ATOM 737 C C . ILE A 1 87 ? 7.877 6.837 -1.432 1.00 86.44 87 ILE A C 1
ATOM 739 O O . ILE A 1 87 ? 7.580 6.836 -0.242 1.00 86.44 87 ILE A O 1
ATOM 743 N N . VAL A 1 88 ? 8.016 7.965 -2.133 1.00 85.06 88 VAL A N 1
ATOM 744 C CA . VAL A 1 88 ? 7.803 9.300 -1.548 1.00 85.06 88 VAL A CA 1
ATOM 745 C C . VAL A 1 88 ? 6.357 9.493 -1.066 1.00 85.06 88 VAL A C 1
ATOM 747 O O . VAL A 1 88 ? 6.118 10.313 -0.183 1.00 85.06 88 VAL A O 1
ATOM 750 N N . LEU A 1 89 ? 5.391 8.730 -1.591 1.00 83.81 89 LEU A N 1
ATOM 751 C CA . LEU A 1 89 ? 4.004 8.760 -1.118 1.00 83.81 89 LEU A CA 1
ATOM 752 C C . LEU A 1 89 ? 3.754 7.925 0.142 1.00 83.81 89 LEU A C 1
ATOM 754 O O . LEU A 1 89 ? 2.692 8.056 0.753 1.00 83.81 89 LEU A O 1
ATOM 758 N N . ILE A 1 90 ? 4.686 7.052 0.530 1.00 83.31 90 ILE A N 1
ATOM 759 C CA . ILE A 1 90 ? 4.523 6.215 1.717 1.00 83.31 90 ILE A CA 1
ATOM 760 C C . ILE A 1 90 ? 4.698 7.092 2.958 1.00 83.31 90 ILE A C 1
ATOM 762 O O . ILE A 1 90 ? 5.750 7.691 3.184 1.00 83.31 90 ILE A O 1
ATOM 766 N N . ASN A 1 91 ? 3.666 7.141 3.803 1.00 84.38 91 ASN A N 1
ATOM 767 C CA . ASN A 1 91 ? 3.755 7.826 5.086 1.00 84.38 91 ASN A CA 1
ATOM 768 C C . ASN A 1 91 ? 4.411 6.921 6.141 1.00 84.38 91 ASN A C 1
ATOM 770 O O . ASN A 1 91 ? 3.731 6.203 6.875 1.00 84.38 91 ASN A O 1
ATOM 774 N N . PHE A 1 92 ? 5.739 6.987 6.233 1.00 84.25 92 PHE A N 1
ATOM 775 C CA . PHE A 1 92 ? 6.522 6.219 7.205 1.00 84.25 92 PHE A CA 1
ATOM 776 C C . PHE A 1 92 ? 6.258 6.607 8.669 1.00 84.25 92 PHE A C 1
ATOM 778 O O . PHE A 1 92 ? 6.560 5.813 9.553 1.00 84.25 92 PHE A O 1
ATOM 785 N N . GLN A 1 93 ? 5.644 7.766 8.950 1.00 82.19 93 GLN A N 1
ATOM 786 C CA . GLN A 1 93 ? 5.287 8.167 10.322 1.00 82.19 93 GLN A CA 1
ATOM 787 C C . GLN A 1 93 ? 4.191 7.284 10.933 1.00 82.19 93 GLN A C 1
ATOM 789 O O . GLN A 1 93 ? 4.032 7.255 12.149 1.00 82.19 93 GLN A O 1
ATOM 794 N N . LEU A 1 94 ? 3.412 6.588 10.098 1.00 80.00 94 LEU A N 1
ATOM 795 C CA . LEU A 1 94 ? 2.384 5.649 10.552 1.00 80.00 94 LEU A CA 1
ATOM 796 C C . LEU A 1 94 ? 2.958 4.275 10.920 1.00 80.00 94 LEU A C 1
ATOM 798 O O . LEU A 1 94 ? 2.220 3.428 11.416 1.00 80.00 94 LEU A O 1
ATOM 802 N N . LEU A 1 95 ? 4.245 4.038 10.654 1.00 81.44 95 LEU A N 1
ATOM 803 C CA . LEU A 1 95 ? 4.918 2.793 10.994 1.00 81.44 95 LEU A CA 1
ATOM 804 C C . LEU A 1 95 ? 5.603 2.930 12.354 1.00 81.44 95 LEU A C 1
ATOM 806 O O . LEU A 1 95 ? 6.269 3.925 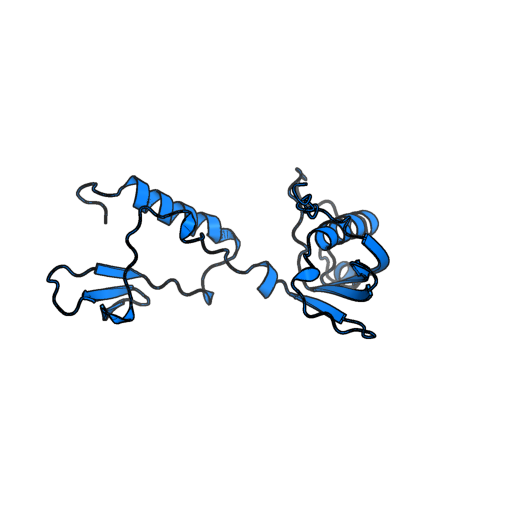12.637 1.00 81.44 95 LEU A O 1
ATOM 810 N N . GLU A 1 96 ? 5.498 1.890 13.177 1.00 83.00 96 GLU A N 1
ATOM 811 C CA . GLU A 1 96 ? 6.255 1.772 14.426 1.00 83.00 96 GLU A CA 1
ATOM 812 C C . GLU A 1 96 ? 7.710 1.379 14.120 1.00 83.00 96 GLU A C 1
ATOM 814 O O . GLU A 1 96 ? 8.133 0.241 14.318 1.00 83.00 96 GLU A O 1
ATOM 819 N N . LEU A 1 97 ? 8.476 2.323 13.565 1.00 85.81 97 LEU A N 1
ATOM 820 C CA . LEU A 1 97 ? 9.876 2.107 13.204 1.00 85.81 97 LEU A CA 1
ATOM 821 C C . LEU A 1 97 ? 10.738 1.926 14.461 1.00 85.81 97 LEU A C 1
ATOM 823 O O . LEU A 1 97 ? 10.762 2.782 15.347 1.00 85.81 97 LEU A O 1
ATOM 827 N N . LEU A 1 98 ? 11.479 0.819 14.517 1.00 81.94 98 LEU A N 1
ATOM 828 C CA . LEU A 1 98 ? 12.378 0.511 15.627 1.00 81.94 98 LEU A CA 1
ATOM 829 C C . LEU A 1 98 ? 13.741 1.187 15.425 1.00 81.94 98 LEU A C 1
ATOM 831 O O . LEU A 1 98 ? 14.359 1.059 14.363 1.00 81.94 98 LEU A O 1
ATOM 835 N N . ASP A 1 99 ? 14.223 1.873 16.462 1.00 82.88 99 ASP A N 1
ATOM 836 C CA . ASP A 1 99 ? 15.546 2.506 16.473 1.00 82.88 99 ASP A CA 1
ATOM 837 C C . ASP A 1 99 ? 16.663 1.454 16.273 1.00 82.88 99 ASP A C 1
ATOM 839 O O . ASP A 1 99 ? 16.547 0.317 16.731 1.00 82.88 99 ASP A O 1
ATOM 843 N N . ASP A 1 100 ? 17.739 1.828 15.571 1.00 81.00 100 ASP A N 1
ATOM 844 C CA . ASP A 1 100 ? 18.925 0.988 15.304 1.00 81.00 100 ASP A CA 1
ATOM 845 C C . ASP A 1 100 ? 18.660 -0.345 14.570 1.00 81.00 100 ASP A C 1
ATOM 847 O O . ASP A 1 100 ? 19.465 -1.279 14.625 1.00 81.00 100 ASP A O 1
ATOM 851 N N . THR A 1 101 ? 17.560 -0.433 13.818 1.00 82.06 101 THR A N 1
ATOM 852 C CA . THR A 1 101 ? 17.228 -1.603 12.990 1.00 82.06 101 THR A CA 1
ATOM 853 C C . THR A 1 101 ? 17.110 -1.261 11.506 1.00 82.06 101 THR A C 1
ATOM 855 O O . THR A 1 101 ? 16.954 -0.104 11.111 1.00 82.06 101 THR A O 1
ATOM 858 N N . ILE A 1 102 ? 17.183 -2.296 10.663 1.00 82.62 102 ILE A N 1
ATOM 859 C CA . ILE A 1 102 ? 16.765 -2.211 9.262 1.00 82.62 102 ILE A CA 1
ATOM 860 C C . ILE A 1 102 ? 15.329 -2.723 9.190 1.00 82.62 102 ILE A C 1
ATOM 862 O O . ILE A 1 102 ? 15.082 -3.898 9.457 1.00 82.62 102 ILE A O 1
ATOM 866 N N . THR A 1 103 ? 14.396 -1.854 8.808 1.00 85.94 103 THR A N 1
ATOM 867 C CA . THR A 1 103 ? 12.994 -2.231 8.597 1.00 85.94 103 THR A CA 1
ATOM 868 C C . THR A 1 103 ? 12.785 -2.591 7.129 1.00 85.94 103 THR A C 1
ATOM 870 O O . THR A 1 103 ? 12.983 -1.750 6.251 1.00 85.94 103 THR A O 1
ATOM 873 N N . GLU A 1 104 ? 12.399 -3.834 6.836 1.00 88.56 104 GLU A N 1
ATOM 874 C CA . GLU A 1 104 ? 11.956 -4.220 5.493 1.00 88.56 104 GLU A CA 1
ATOM 875 C C . GLU A 1 104 ? 10.428 -4.169 5.415 1.00 88.56 104 GLU A C 1
ATOM 877 O O . GLU A 1 104 ? 9.735 -4.848 6.167 1.00 88.56 104 GLU A O 1
ATOM 882 N N . MET A 1 105 ? 9.916 -3.355 4.496 1.00 83.69 105 MET A N 1
ATOM 883 C CA . MET A 1 105 ? 8.501 -3.270 4.159 1.00 83.69 105 MET A CA 1
ATOM 884 C C . MET A 1 105 ? 8.286 -4.036 2.856 1.00 83.69 105 MET A C 1
ATOM 886 O O . MET A 1 105 ? 8.805 -3.624 1.819 1.00 83.69 105 MET A O 1
ATOM 890 N N . ILE A 1 106 ? 7.554 -5.147 2.913 1.00 84.62 106 ILE A N 1
ATOM 891 C CA . ILE A 1 106 ? 7.191 -5.943 1.737 1.00 84.62 106 ILE A CA 1
ATOM 892 C C . ILE A 1 106 ? 5.742 -5.615 1.385 1.00 84.62 106 ILE A C 1
ATOM 894 O O . ILE A 1 106 ? 4.860 -5.699 2.233 1.00 84.62 106 ILE A O 1
ATOM 898 N N . LEU A 1 107 ? 5.532 -5.177 0.151 1.00 80.00 107 LEU A N 1
ATOM 899 C CA . LEU A 1 107 ? 4.245 -4.801 -0.414 1.00 80.00 107 LEU A CA 1
ATOM 900 C C . LEU A 1 107 ? 3.916 -5.799 -1.522 1.00 80.00 107 LEU A C 1
ATOM 902 O O . LEU A 1 107 ? 4.573 -5.796 -2.564 1.00 80.00 107 LEU A O 1
ATOM 906 N N . GLU A 1 108 ? 2.936 -6.658 -1.278 1.00 76.75 108 GLU A N 1
ATOM 907 C CA . GLU A 1 108 ? 2.498 -7.691 -2.220 1.00 76.75 108 GLU A CA 1
ATOM 908 C C . GLU A 1 108 ? 1.290 -7.196 -3.034 1.00 76.75 108 GLU A C 1
ATOM 910 O O . GLU A 1 108 ? 0.490 -6.390 -2.549 1.00 76.75 108 GLU A O 1
ATOM 915 N N . ASP A 1 109 ? 1.148 -7.667 -4.275 1.00 62.56 109 ASP A N 1
ATOM 916 C CA . ASP A 1 109 ? 0.037 -7.310 -5.175 1.00 62.56 109 ASP A CA 1
ATOM 917 C C . ASP A 1 109 ? -1.339 -7.577 -4.529 1.00 62.56 109 ASP A C 1
ATOM 919 O O . ASP A 1 109 ? -2.253 -6.761 -4.627 1.00 62.56 109 ASP A O 1
ATOM 923 N N . ASP A 1 110 ? -1.471 -8.644 -3.735 1.00 54.88 110 ASP A N 1
ATOM 924 C CA . ASP A 1 110 ? -2.695 -8.954 -2.978 1.00 54.88 110 ASP A CA 1
ATOM 925 C C . ASP A 1 110 ? -3.052 -7.886 -1.916 1.00 54.88 110 ASP A C 1
ATOM 927 O O . ASP A 1 110 ? -4.217 -7.745 -1.529 1.00 54.88 110 ASP A O 1
ATOM 931 N N . ASP A 1 111 ? -2.078 -7.092 -1.454 1.00 53.34 111 ASP A N 1
ATOM 932 C CA . ASP A 1 111 ? -2.280 -5.987 -0.509 1.00 53.34 111 ASP A CA 1
ATOM 933 C C . ASP A 1 111 ? -2.487 -4.633 -1.204 1.00 53.34 111 ASP A C 1
ATOM 935 O O . ASP A 1 111 ? -3.258 -3.802 -0.712 1.00 53.34 111 ASP A O 1
ATOM 939 N N . LEU A 1 112 ? -1.854 -4.414 -2.360 1.00 51.38 112 LEU A N 1
ATOM 940 C CA . LEU A 1 112 ? -1.973 -3.183 -3.160 1.00 51.38 112 LEU A CA 1
ATOM 941 C C . LEU A 1 112 ? -3.247 -3.137 -4.014 1.00 51.38 112 LEU A C 1
ATOM 943 O O . LEU A 1 112 ? -3.649 -2.073 -4.486 1.00 51.38 112 LEU A O 1
ATOM 947 N N . SER A 1 113 ? -3.888 -4.288 -4.179 1.00 52.34 113 SER A N 1
ATOM 948 C CA . SER A 1 113 ? -5.050 -4.502 -5.030 1.00 52.34 113 SER A CA 1
ATOM 949 C C . SER A 1 113 ? -6.332 -4.759 -4.201 1.00 52.34 113 SER A C 1
ATOM 951 O O . SER A 1 113 ? -7.396 -5.119 -4.708 1.00 52.34 113 SER A O 1
ATOM 953 N N . ARG A 1 114 ? -6.288 -4.490 -2.887 1.00 56.19 114 ARG A N 1
ATOM 954 C CA . ARG A 1 114 ? -7.477 -4.572 -2.027 1.00 56.19 114 ARG A CA 1
ATOM 955 C C . ARG A 1 114 ? -8.540 -3.574 -2.481 1.00 56.19 114 ARG A C 1
ATOM 957 O O . ARG A 1 114 ? -8.297 -2.373 -2.545 1.00 56.19 114 ARG A O 1
ATOM 964 N N . VAL A 1 115 ? -9.744 -4.092 -2.723 1.00 55.28 115 VAL A N 1
ATOM 965 C CA . VAL A 1 115 ? -10.963 -3.320 -3.004 1.00 55.28 115 VAL A CA 1
ATOM 966 C C . VAL A 1 115 ? -11.072 -2.137 -2.043 1.00 55.28 115 VAL A C 1
ATOM 968 O O . VAL A 1 115 ? -11.171 -2.317 -0.822 1.00 55.28 115 VAL A O 1
ATOM 971 N N . ILE A 1 116 ? -11.065 -0.922 -2.595 1.00 65.00 116 ILE A N 1
ATOM 972 C CA . ILE A 1 116 ? -11.218 0.303 -1.814 1.00 65.00 116 ILE A CA 1
ATOM 973 C C . ILE A 1 116 ? -12.712 0.514 -1.598 1.00 65.00 116 ILE A C 1
ATOM 975 O O . ILE A 1 116 ? -13.439 0.959 -2.484 1.00 65.00 116 ILE A O 1
ATOM 979 N N . TYR A 1 117 ? -13.186 0.182 -0.399 1.00 65.19 117 TYR A N 1
ATOM 980 C CA . TYR A 1 117 ? -14.584 0.399 -0.044 1.00 65.19 117 TYR A CA 1
ATOM 981 C C . TYR A 1 117 ? -14.873 1.898 0.080 1.00 65.19 117 TYR A C 1
ATOM 983 O O . TYR A 1 117 ? -14.140 2.599 0.790 1.00 65.19 117 TYR A O 1
ATOM 991 N N . PRO A 1 118 ? -15.962 2.398 -0.529 1.00 70.94 118 PRO A N 1
ATOM 992 C CA . PRO A 1 118 ? -16.332 3.796 -0.405 1.00 70.94 118 PRO A CA 1
ATOM 993 C C . PRO A 1 118 ? -16.531 4.165 1.075 1.00 70.94 118 PRO A C 1
ATOM 995 O O . PRO A 1 118 ? -17.296 3.499 1.786 1.00 70.94 118 PRO A O 1
ATOM 998 N N . PRO A 1 119 ? -15.850 5.203 1.589 1.00 70.38 119 PRO A N 1
ATOM 999 C CA . PRO A 1 119 ? -15.937 5.543 2.999 1.00 70.38 119 PRO A CA 1
ATOM 1000 C C . PRO A 1 119 ? -17.354 6.017 3.328 1.00 70.38 119 PRO A C 1
ATOM 1002 O O . PRO A 1 119 ? -17.910 6.886 2.655 1.00 70.38 119 PRO A O 1
ATOM 1005 N N . ARG A 1 120 ? -17.932 5.506 4.425 1.00 66.75 120 ARG A N 1
ATOM 1006 C CA . ARG A 1 120 ? -19.297 5.857 4.872 1.00 66.75 120 ARG A CA 1
ATOM 1007 C C . ARG A 1 120 ? -19.539 7.371 4.945 1.00 66.75 120 ARG A C 1
ATOM 1009 O O . ARG A 1 120 ? -20.657 7.822 4.710 1.00 66.75 120 ARG A O 1
ATOM 1016 N N . LEU A 1 121 ? -18.506 8.152 5.267 1.00 71.56 121 LEU A N 1
ATOM 1017 C CA . LEU A 1 121 ? -18.574 9.613 5.364 1.00 71.56 121 LEU A CA 1
ATOM 1018 C C . LEU A 1 121 ? -18.980 10.302 4.049 1.00 71.56 121 LEU A C 1
ATOM 1020 O O . LEU A 1 121 ? -19.508 11.406 4.101 1.00 71.56 121 LEU A O 1
ATOM 1024 N N . GLN A 1 122 ? -18.801 9.662 2.890 1.00 73.69 122 GLN A N 1
ATOM 1025 C CA . GLN A 1 122 ? -19.274 10.190 1.603 1.00 73.69 122 GLN A CA 1
ATOM 1026 C C . GLN A 1 122 ? -20.788 10.007 1.404 1.00 73.69 122 GLN A C 1
ATOM 1028 O O . GLN A 1 122 ? -21.402 10.702 0.594 1.00 73.69 122 GLN A O 1
ATOM 1033 N N . PHE A 1 123 ? -21.423 9.134 2.191 1.00 73.31 123 PHE A N 1
ATOM 1034 C CA . PHE A 1 123 ? -22.830 8.767 2.040 1.00 73.31 123 PHE A CA 1
ATOM 1035 C C . PHE A 1 123 ? -23.642 8.976 3.323 1.00 73.31 123 PHE A C 1
ATOM 1037 O O . PHE A 1 123 ? -24.425 8.122 3.744 1.00 73.31 123 PHE A O 1
ATOM 1044 N N . LEU A 1 124 ? -23.513 10.158 3.931 1.00 76.38 124 LEU A N 1
ATOM 1045 C CA . LEU A 1 124 ? -24.261 10.543 5.141 1.00 76.38 124 LEU A CA 1
ATOM 1046 C C . LEU A 1 124 ? -25.789 10.531 4.957 1.00 76.38 124 LEU A C 1
ATOM 1048 O O . LEU A 1 124 ? -26.532 10.506 5.934 1.00 76.38 124 LEU A O 1
ATOM 1052 N N . SER A 1 125 ? -26.271 10.536 3.709 1.00 75.75 125 SER A N 1
ATOM 1053 C CA . SER A 1 125 ? -27.694 10.404 3.385 1.00 75.75 125 SER A CA 1
ATOM 1054 C C . SER A 1 125 ? -28.273 9.027 3.718 1.00 75.75 125 SER A C 1
ATOM 1056 O O . SER A 1 125 ? -29.501 8.907 3.818 1.00 75.75 125 SER A O 1
ATOM 1058 N N . PHE A 1 126 ? -27.429 7.998 3.860 1.00 78.00 126 PHE A N 1
ATOM 1059 C CA . PHE A 1 126 ? -27.859 6.667 4.268 1.00 78.00 126 PHE A CA 1
ATOM 1060 C C . PHE A 1 126 ? -27.995 6.574 5.782 1.00 78.00 126 PHE A C 1
ATOM 1062 O O . PHE A 1 126 ? -27.167 7.054 6.557 1.00 78.00 126 PHE A O 1
ATOM 1069 N N . ARG A 1 127 ? -29.076 5.924 6.212 1.00 77.62 127 ARG A N 1
ATOM 1070 C CA . ARG A 1 127 ? -29.332 5.690 7.627 1.00 77.62 127 ARG A CA 1
ATOM 1071 C C . ARG A 1 127 ? -28.400 4.592 8.122 1.00 77.62 127 ARG A C 1
ATOM 1073 O O . ARG A 1 127 ? -28.415 3.489 7.589 1.00 77.62 127 ARG A O 1
ATOM 1080 N N . ALA A 1 128 ? -27.648 4.884 9.174 1.00 77.06 128 ALA A N 1
ATOM 1081 C CA . ALA A 1 128 ? -26.913 3.863 9.897 1.00 77.06 128 ALA A CA 1
ATOM 1082 C C . ALA A 1 128 ? -27.865 3.037 10.758 1.00 77.06 128 ALA A C 1
ATOM 1084 O O . ALA A 1 128 ? -28.755 3.586 11.414 1.00 77.06 128 ALA A O 1
ATOM 1085 N N . ILE A 1 129 ? -27.670 1.728 10.731 1.00 79.62 129 ILE A N 1
ATOM 1086 C CA . ILE A 1 129 ? -28.429 0.768 11.519 1.00 79.62 129 ILE A CA 1
ATOM 1087 C C . ILE A 1 129 ? -27.406 -0.036 12.310 1.00 79.62 129 ILE A C 1
ATOM 1089 O O . ILE A 1 129 ? -26.392 -0.452 11.749 1.00 79.62 129 ILE A O 1
ATOM 1093 N N . ASP A 1 130 ? -27.650 -0.201 13.606 1.00 80.06 130 ASP A N 1
ATOM 1094 C CA . ASP A 1 130 ? -26.853 -1.103 14.425 1.00 80.06 130 ASP A CA 1
ATOM 1095 C C . ASP A 1 130 ? -27.254 -2.546 14.103 1.00 80.06 130 ASP A C 1
ATOM 1097 O O . ASP A 1 130 ? -28.417 -2.929 14.249 1.00 80.06 130 ASP A O 1
ATOM 1101 N N . ILE A 1 131 ? -26.289 -3.330 13.628 1.00 77.25 131 ILE A N 1
ATOM 1102 C CA . ILE A 1 131 ? -26.495 -4.723 13.224 1.00 77.25 131 ILE A CA 1
ATOM 1103 C C . ILE A 1 131 ? -26.873 -5.580 14.440 1.00 77.25 131 ILE A C 1
ATOM 1105 O O . ILE A 1 131 ? -27.676 -6.499 14.307 1.00 77.25 131 ILE A O 1
ATOM 1109 N N . ALA A 1 132 ? -26.390 -5.245 15.642 1.00 81.69 132 ALA A N 1
ATOM 1110 C CA . ALA A 1 132 ? -26.686 -6.005 16.859 1.00 81.69 132 ALA A CA 1
ATOM 1111 C C . ALA A 1 132 ? -28.182 -5.986 17.244 1.00 81.69 132 ALA A C 1
ATOM 1113 O O . ALA A 1 132 ? -28.660 -6.854 17.983 1.00 81.69 132 ALA A O 1
ATOM 1114 N N . GLU A 1 133 ? -28.942 -5.010 16.739 1.00 81.75 133 GLU A N 1
ATOM 1115 C CA . GLU A 1 133 ? -30.382 -4.879 16.978 1.00 81.75 133 GLU A CA 1
ATOM 1116 C C . GLU A 1 133 ? -31.247 -5.658 15.972 1.00 81.75 133 GLU A C 1
ATOM 1118 O O . GLU A 1 133 ? -32.480 -5.704 16.111 1.00 81.75 133 GLU A O 1
ATOM 1123 N N . LEU A 1 134 ? -30.618 -6.254 14.958 1.00 83.81 134 LEU A N 1
ATOM 1124 C CA . LEU A 1 134 ? -31.284 -6.958 13.875 1.00 83.81 134 LEU A CA 1
ATOM 1125 C C . LEU A 1 134 ? -31.335 -8.466 14.130 1.00 83.81 134 LEU A C 1
ATOM 1127 O O . LEU A 1 134 ? -30.472 -9.059 14.773 1.00 83.81 134 LEU A O 1
ATOM 1131 N N . VAL A 1 135 ? -32.395 -9.086 13.623 1.00 85.62 135 VAL A N 1
ATOM 1132 C CA . VAL A 1 135 ? -32.513 -10.538 13.476 1.00 85.62 135 VAL A CA 1
ATOM 1133 C C . VAL A 1 135 ? -32.421 -10.847 11.992 1.00 85.62 135 VAL A C 1
ATOM 1135 O O . VAL A 1 135 ? -33.183 -10.272 11.209 1.00 85.62 135 VAL A O 1
ATOM 1138 N N . GLU A 1 136 ? -31.488 -11.723 11.633 1.00 88.94 136 GLU A N 1
ATOM 1139 C CA . GLU A 1 136 ? -31.139 -12.060 10.255 1.00 88.94 136 GLU A CA 1
ATOM 1140 C C . GLU A 1 136 ? -31.728 -13.414 9.851 1.00 88.94 136 GLU A C 1
ATOM 1142 O O . GLU A 1 136 ? -31.762 -14.355 10.642 1.00 88.94 136 GLU A O 1
ATOM 1147 N N . ASP A 1 137 ? -32.192 -13.491 8.610 1.00 87.31 137 ASP A N 1
ATOM 1148 C CA . ASP A 1 137 ? -32.708 -14.697 7.971 1.00 87.31 137 ASP A CA 1
ATOM 1149 C C . ASP A 1 137 ? -32.176 -14.737 6.533 1.00 87.31 137 ASP A C 1
ATOM 1151 O O . ASP A 1 137 ? -32.502 -13.863 5.725 1.00 87.31 137 ASP A O 1
ATOM 1155 N N . GLU A 1 138 ? -31.287 -15.681 6.225 1.00 90.06 138 GLU A N 1
ATOM 1156 C CA . GLU A 1 138 ? -30.632 -15.757 4.916 1.00 90.06 138 GLU A CA 1
ATOM 1157 C C . GLU A 1 138 ? -31.628 -16.211 3.843 1.00 90.06 138 GLU A C 1
ATOM 1159 O O . GLU A 1 138 ? -32.226 -17.280 3.932 1.00 90.06 138 GLU A O 1
ATOM 1164 N N . ILE A 1 139 ? -31.810 -15.387 2.809 1.00 89.62 139 ILE A N 1
ATOM 1165 C CA . ILE A 1 139 ? -32.695 -15.699 1.678 1.00 89.62 139 ILE A CA 1
ATOM 1166 C C . ILE A 1 139 ? -31.901 -16.385 0.560 1.00 89.62 139 ILE A C 1
ATOM 1168 O O . ILE A 1 139 ? -32.401 -17.282 -0.114 1.00 89.62 139 ILE A O 1
ATOM 1172 N N . SER A 1 140 ? -30.678 -15.915 0.328 1.00 86.44 140 SER A N 1
ATOM 1173 C CA . SER A 1 140 ? -29.754 -16.384 -0.704 1.00 86.44 140 SER A CA 1
ATOM 1174 C C . SER A 1 140 ? -28.329 -16.063 -0.262 1.00 86.44 140 SER A C 1
ATOM 1176 O O . SER A 1 140 ? -28.151 -15.222 0.613 1.00 86.44 140 SER A O 1
ATOM 1178 N N . HIS A 1 141 ? -27.324 -16.671 -0.898 1.00 79.88 141 HIS A N 1
ATOM 1179 C CA . HIS A 1 141 ? -25.916 -16.465 -0.557 1.00 79.88 141 HIS A CA 1
ATOM 1180 C C . HIS A 1 141 ? -25.564 -14.972 -0.443 1.00 79.88 141 HIS A C 1
ATOM 1182 O O . HIS A 1 141 ? -25.608 -14.238 -1.434 1.00 79.88 141 HIS A O 1
ATOM 1188 N N . GLY A 1 142 ? -25.251 -14.527 0.777 1.00 79.31 142 GLY A N 1
ATOM 1189 C CA . GLY A 1 142 ? -24.889 -13.137 1.064 1.00 79.31 142 GLY A CA 1
ATOM 1190 C C . GLY A 1 142 ? -26.053 -12.137 1.030 1.00 79.31 142 GLY A C 1
ATOM 1191 O O . GLY A 1 142 ? -25.814 -10.933 1.047 1.00 79.31 142 GLY A O 1
ATOM 1192 N N . VAL A 1 143 ? -27.310 -12.585 0.988 1.00 85.56 143 VAL A N 1
ATOM 1193 C CA . VAL A 1 143 ? -28.508 -11.734 1.026 1.00 85.56 143 VAL A CA 1
ATOM 1194 C C . VAL A 1 143 ? -29.439 -12.203 2.137 1.00 85.56 143 VAL A C 1
ATOM 1196 O O . VAL A 1 143 ? -30.021 -13.286 2.082 1.00 85.56 143 VAL A O 1
ATOM 1199 N N . PHE A 1 144 ? -29.640 -11.336 3.120 1.00 87.38 144 PHE A N 1
ATOM 1200 C CA . PHE A 1 144 ? -30.391 -11.609 4.333 1.00 87.38 144 PHE A CA 1
ATOM 1201 C C . PHE A 1 144 ? -31.611 -10.703 4.413 1.00 87.38 144 PHE A C 1
ATOM 1203 O O . PHE A 1 144 ? -31.547 -9.497 4.168 1.00 87.38 144 PHE A O 1
ATOM 1210 N N . ARG A 1 145 ? -32.741 -11.268 4.815 1.00 88.69 145 ARG A N 1
ATOM 1211 C CA . ARG A 1 145 ? -33.866 -10.503 5.332 1.00 88.69 145 ARG A CA 1
ATOM 1212 C C . ARG A 1 145 ? -33.557 -10.158 6.777 1.00 88.69 145 ARG A C 1
ATOM 1214 O O . ARG A 1 145 ? -33.342 -11.052 7.587 1.00 88.69 145 ARG A O 1
ATOM 1221 N N . VAL A 1 146 ? -33.570 -8.874 7.110 1.00 89.00 146 VAL A N 1
ATOM 1222 C CA . VAL A 1 146 ? -33.270 -8.414 8.467 1.00 89.00 146 VAL A CA 1
ATOM 1223 C C . VAL A 1 146 ? -34.436 -7.633 9.047 1.00 89.00 146 VAL A C 1
ATOM 1225 O O . VAL A 1 146 ? -35.087 -6.840 8.366 1.00 89.00 146 VAL A O 1
ATOM 1228 N N . SER A 1 147 ? -34.735 -7.856 10.321 1.00 86.56 147 SER A N 1
ATOM 1229 C CA . SER A 1 147 ? -35.813 -7.155 11.021 1.00 86.56 147 SER A CA 1
ATOM 1230 C C . SER A 1 147 ? -35.337 -6.662 12.380 1.00 86.56 147 SER A C 1
ATOM 1232 O O . SER A 1 147 ? -34.622 -7.363 13.089 1.00 86.56 147 SER A O 1
ATOM 1234 N N . HIS A 1 148 ? -35.723 -5.440 12.754 1.00 83.25 148 HIS A N 1
AT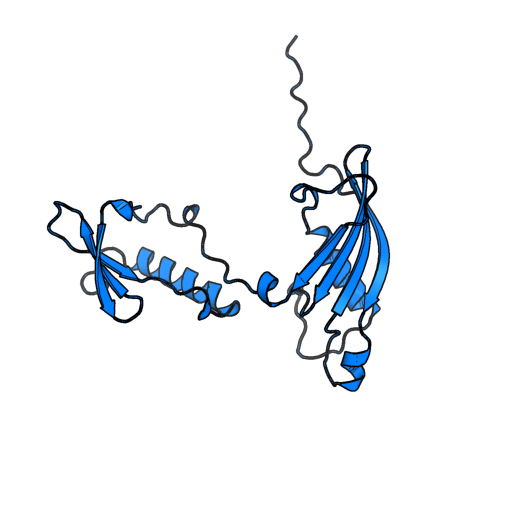OM 1235 C CA . HIS A 1 148 ? -35.494 -4.962 14.117 1.00 83.25 148 HIS A CA 1
ATOM 1236 C C . HIS A 1 148 ? -36.408 -5.712 15.081 1.00 83.25 148 HIS A C 1
ATOM 1238 O O . HIS A 1 148 ? -37.598 -5.889 14.798 1.00 83.25 148 HIS A O 1
ATOM 1244 N N . LYS A 1 149 ? -35.890 -6.020 16.273 1.00 71.44 149 LYS A N 1
ATOM 1245 C CA . LYS A 1 149 ? -36.687 -6.495 17.412 1.00 71.44 149 LYS A CA 1
ATOM 1246 C C . LYS A 1 149 ? -37.716 -5.420 17.809 1.00 71.44 149 LYS A C 1
ATOM 1248 O O . LYS A 1 149 ? -37.430 -4.539 18.609 1.00 71.44 149 LYS A O 1
ATOM 1253 N N . GLY A 1 150 ? -38.901 -5.444 17.191 1.00 67.50 150 GLY A N 1
ATOM 1254 C CA . GLY A 1 150 ? -40.018 -4.531 17.480 1.00 67.50 150 GLY A CA 1
ATOM 1255 C C . GLY A 1 150 ? -40.496 -3.626 16.334 1.00 67.50 150 GLY A C 1
ATOM 1256 O O . GLY A 1 150 ? -41.489 -2.923 16.515 1.00 67.50 150 GLY A O 1
ATOM 1257 N N . ARG A 1 151 ? -39.871 -3.634 15.144 1.00 66.50 151 ARG A N 1
ATOM 1258 C CA . ARG A 1 151 ? -40.420 -2.944 13.952 1.00 66.50 151 ARG A CA 1
ATOM 1259 C C . ARG A 1 151 ? -41.013 -3.947 12.969 1.00 66.50 151 ARG A C 1
ATOM 1261 O O . ARG A 1 151 ? -40.474 -5.027 12.778 1.00 66.50 151 ARG A O 1
ATOM 1268 N N . ARG A 1 152 ? -42.109 -3.560 12.309 1.00 66.06 152 ARG A N 1
ATOM 1269 C CA . ARG A 1 152 ? -42.819 -4.416 11.339 1.00 66.06 152 ARG A CA 1
ATOM 1270 C C . ARG A 1 152 ? -42.221 -4.434 9.933 1.00 66.06 152 ARG A C 1
ATOM 1272 O O . ARG A 1 152 ? -42.555 -5.336 9.177 1.00 66.06 152 ARG A O 1
ATOM 1279 N N . ILE A 1 153 ? -41.403 -3.449 9.562 1.00 77.88 153 ILE A N 1
ATOM 1280 C CA . ILE A 1 153 ? -40.892 -3.338 8.190 1.00 77.88 153 ILE A CA 1
ATOM 1281 C C . ILE A 1 153 ? -39.520 -4.022 8.121 1.00 77.88 153 ILE A C 1
ATOM 1283 O O . ILE A 1 153 ? -38.595 -3.537 8.780 1.00 77.88 153 ILE A O 1
ATOM 1287 N N . PRO A 1 154 ? -39.386 -5.134 7.375 1.00 82.06 154 PRO A N 1
ATOM 1288 C CA . PRO A 1 154 ? -38.104 -5.788 7.166 1.00 82.06 154 PRO A CA 1
ATOM 1289 C C . PRO A 1 154 ? -37.237 -4.985 6.189 1.00 82.06 154 PRO A C 1
ATOM 1291 O O . PRO A 1 154 ? -37.745 -4.286 5.311 1.00 82.06 154 PRO A O 1
ATOM 1294 N N . TYR A 1 155 ? -35.925 -5.122 6.330 1.00 85.25 155 TYR A N 1
ATOM 1295 C CA . TYR A 1 155 ? -34.919 -4.636 5.393 1.00 85.25 155 TYR A CA 1
ATOM 1296 C C . TYR A 1 155 ? -34.251 -5.825 4.698 1.00 85.25 155 TYR A C 1
ATOM 1298 O O . TYR A 1 155 ? -34.366 -6.969 5.145 1.00 85.25 155 TYR A O 1
ATOM 1306 N N . ILE A 1 156 ? -33.529 -5.542 3.618 1.00 86.06 156 ILE A N 1
ATOM 1307 C CA . ILE A 1 156 ? -32.630 -6.499 2.980 1.00 86.06 156 ILE A CA 1
ATOM 1308 C C . ILE A 1 156 ? -31.198 -6.061 3.274 1.00 86.06 156 ILE A C 1
ATOM 1310 O O . ILE A 1 156 ? -30.826 -4.921 2.997 1.00 86.06 156 ILE A O 1
ATOM 1314 N N . LEU A 1 157 ? -30.413 -6.963 3.850 1.00 84.50 157 LEU A N 1
ATOM 1315 C CA . LEU A 1 157 ? -28.978 -6.824 4.041 1.00 84.50 157 LEU A CA 1
ATOM 1316 C C . LEU A 1 157 ? -28.276 -7.636 2.955 1.00 84.50 157 LEU A C 1
ATOM 1318 O O . LEU A 1 157 ? -28.438 -8.848 2.881 1.00 84.50 157 LEU A O 1
ATOM 1322 N N . LYS A 1 158 ? -27.479 -6.972 2.123 1.00 85.69 158 LYS A N 1
ATOM 1323 C CA . LYS A 1 158 ? -26.597 -7.618 1.147 1.00 85.69 158 LYS A CA 1
ATOM 1324 C C . LYS A 1 158 ? -25.174 -7.564 1.696 1.00 85.69 158 LYS A C 1
ATOM 1326 O O . LYS A 1 158 ? -24.579 -6.491 1.764 1.00 85.69 158 LYS A O 1
ATOM 1331 N N . ALA A 1 159 ? -24.656 -8.704 2.135 1.00 80.69 159 ALA A N 1
ATOM 1332 C CA . ALA A 1 159 ? -23.274 -8.855 2.554 1.00 80.69 159 ALA A CA 1
ATOM 1333 C C . ALA A 1 159 ? -22.378 -8.966 1.317 1.00 80.69 159 ALA A C 1
ATOM 1335 O O . ALA A 1 159 ? -22.541 -9.844 0.471 1.00 80.69 159 ALA A O 1
ATOM 1336 N N . ILE A 1 160 ? -21.421 -8.055 1.218 1.00 74.69 160 ILE A N 1
ATOM 1337 C CA . ILE A 1 160 ? -20.445 -8.017 0.134 1.00 74.69 160 ILE A CA 1
ATOM 1338 C C . ILE A 1 160 ? -19.246 -8.859 0.581 1.00 74.69 160 ILE A C 1
ATOM 1340 O O . ILE A 1 160 ? -18.521 -8.470 1.500 1.00 74.69 160 ILE A O 1
ATOM 1344 N N . ASN A 1 161 ? -19.065 -10.041 -0.019 1.00 66.62 161 ASN A N 1
ATOM 1345 C CA . ASN A 1 161 ? -17.926 -10.901 0.295 1.00 66.62 161 ASN A CA 1
ATOM 1346 C C . ASN A 1 161 ? -16.649 -10.309 -0.309 1.00 66.62 161 ASN A C 1
ATOM 1348 O O . ASN A 1 161 ? -16.509 -10.229 -1.520 1.00 66.62 161 ASN A O 1
ATOM 1352 N N . ARG A 1 162 ? -15.691 -9.933 0.537 1.00 59.19 162 ARG A N 1
ATOM 1353 C CA . ARG A 1 162 ? -14.472 -9.239 0.111 1.00 59.19 162 ARG A CA 1
ATOM 1354 C C . ARG A 1 162 ? -13.563 -10.066 -0.801 1.00 59.19 162 ARG A C 1
ATOM 1356 O O . ARG A 1 162 ? -12.770 -9.468 -1.510 1.00 59.19 162 ARG A O 1
ATOM 1363 N N . SER A 1 163 ? -13.664 -11.397 -0.784 1.00 54.66 163 SER A N 1
ATOM 1364 C CA . SER A 1 163 ? -12.768 -12.278 -1.544 1.00 54.66 163 SER A CA 1
ATOM 1365 C C . SER A 1 163 ? -13.178 -12.499 -3.004 1.00 54.66 163 SER A C 1
ATOM 1367 O O . SER A 1 163 ? -12.415 -13.109 -3.743 1.00 54.66 163 SER A O 1
ATOM 1369 N N . ILE A 1 164 ? -14.376 -12.063 -3.415 1.00 59.59 164 ILE A N 1
ATOM 1370 C CA . ILE A 1 164 ? -14.880 -12.243 -4.792 1.00 59.59 164 ILE A CA 1
ATOM 1371 C C . ILE A 1 164 ? -14.807 -10.973 -5.643 1.00 59.59 164 ILE A C 1
ATOM 1373 O O . ILE A 1 164 ? -15.061 -11.051 -6.840 1.00 59.59 164 ILE A O 1
ATOM 1377 N N . TYR A 1 165 ? -14.488 -9.825 -5.043 1.00 59.59 165 TYR A N 1
ATOM 1378 C CA . TYR A 1 165 ? -14.400 -8.557 -5.763 1.00 59.59 165 TYR A CA 1
ATOM 1379 C C . TYR A 1 165 ? -12.968 -8.279 -6.176 1.00 59.59 165 TYR A C 1
ATOM 1381 O O . TYR A 1 165 ? -12.049 -8.358 -5.358 1.00 59.59 165 TYR A O 1
ATOM 1389 N N . VAL A 1 166 ? -12.805 -7.924 -7.445 1.00 59.31 166 VAL A N 1
ATOM 1390 C CA . VAL A 1 166 ? -11.499 -7.608 -8.017 1.00 59.31 166 VAL A CA 1
ATOM 1391 C C . VAL A 1 166 ? -11.239 -6.097 -7.857 1.00 59.31 166 VAL A C 1
ATOM 1393 O O . VAL A 1 166 ? -12.170 -5.304 -7.977 1.00 59.31 166 VAL A O 1
ATOM 1396 N N . PRO A 1 167 ? -9.999 -5.653 -7.602 1.00 55.25 167 PRO A N 1
ATOM 1397 C CA . PRO A 1 167 ? -9.581 -4.249 -7.438 1.00 55.25 167 PRO A CA 1
ATOM 1398 C C . PRO A 1 167 ? -10.213 -3.228 -8.403 1.00 55.25 167 PRO A C 1
ATOM 1400 O O . PRO A 1 167 ? -10.607 -2.137 -7.980 1.00 55.25 167 PRO A O 1
ATOM 1403 N N . GLY A 1 168 ? -10.370 -3.590 -9.684 1.00 59.25 168 GLY A N 1
ATOM 1404 C CA . GLY A 1 168 ? -10.996 -2.753 -10.721 1.00 59.25 168 GLY A CA 1
ATOM 1405 C C . GLY A 1 168 ? -12.513 -2.555 -10.578 1.00 59.25 168 GLY A C 1
ATOM 1406 O O . GLY A 1 168 ? -13.101 -1.769 -11.312 1.00 59.25 168 GLY A O 1
ATOM 1407 N N . GLU A 1 169 ? -13.159 -3.235 -9.632 1.00 65.12 169 GLU A N 1
ATOM 1408 C CA . GLU A 1 169 ? -14.602 -3.154 -9.380 1.00 65.12 169 GLU A CA 1
ATOM 1409 C C . GLU A 1 169 ? -14.960 -2.167 -8.255 1.00 65.12 169 GLU A C 1
ATOM 1411 O O . GLU A 1 169 ? -16.132 -2.024 -7.897 1.00 65.12 169 GLU A O 1
ATOM 1416 N N . SER A 1 170 ? -13.979 -1.436 -7.713 1.00 72.00 170 SER A N 1
ATOM 1417 C CA . SER A 1 170 ? -14.223 -0.376 -6.717 1.00 72.00 170 SER A CA 1
ATOM 1418 C C . SER A 1 170 ? -15.188 0.694 -7.262 1.00 72.00 170 SER A C 1
ATOM 1420 O O . SER A 1 170 ? -16.117 1.117 -6.567 1.00 72.00 170 SER A O 1
ATOM 1422 N N . ASP A 1 171 ? -15.055 1.037 -8.549 1.00 74.19 171 ASP A N 1
ATOM 1423 C CA . ASP A 1 171 ? -15.961 1.951 -9.256 1.00 74.19 171 ASP A CA 1
ATOM 1424 C C . ASP A 1 171 ? -17.383 1.391 -9.369 1.00 74.19 171 ASP A C 1
ATOM 1426 O O . ASP A 1 171 ? -18.358 2.140 -9.307 1.00 74.19 171 ASP A O 1
ATOM 1430 N N . VAL A 1 172 ? -17.526 0.065 -9.475 1.00 76.06 172 VAL A N 1
ATOM 1431 C CA . VAL A 1 172 ? -18.832 -0.607 -9.526 1.00 76.06 172 VAL A CA 1
ATOM 1432 C C . VAL A 1 172 ? -19.553 -0.444 -8.190 1.00 76.06 172 VAL A C 1
ATOM 1434 O O . VAL A 1 172 ? -20.731 -0.084 -8.178 1.00 76.06 172 VAL A O 1
ATOM 1437 N N . MET A 1 173 ? -18.851 -0.622 -7.064 1.00 77.06 173 MET A N 1
ATOM 1438 C CA . MET A 1 173 ? -19.430 -0.397 -5.732 1.00 77.06 173 MET A CA 1
ATOM 1439 C C . MET A 1 173 ? -19.826 1.066 -5.526 1.00 77.06 173 MET A C 1
ATOM 1441 O O . MET A 1 173 ? -20.905 1.359 -5.004 1.00 77.06 173 MET A O 1
ATOM 1445 N N . GLN A 1 174 ? -18.973 1.998 -5.953 1.00 80.00 174 GLN A N 1
ATOM 1446 C CA . GLN A 1 174 ? -19.268 3.422 -5.849 1.00 80.00 174 GLN A CA 1
ATOM 1447 C C . GLN A 1 174 ? -20.473 3.819 -6.712 1.00 80.00 174 GLN A C 1
ATOM 1449 O O . GLN A 1 174 ? -21.364 4.532 -6.242 1.00 80.00 174 GLN A O 1
ATOM 1454 N N . GLN A 1 175 ? -20.557 3.303 -7.938 1.00 81.50 175 GLN A N 1
ATOM 1455 C CA . GLN A 1 175 ? -21.683 3.543 -8.833 1.00 81.50 175 GLN A CA 1
ATOM 1456 C C . GLN A 1 175 ? -22.981 2.905 -8.318 1.00 81.50 175 GLN A C 1
ATOM 1458 O O . GLN A 1 175 ? -24.045 3.514 -8.449 1.00 81.50 175 GLN A O 1
ATOM 1463 N N . GLU A 1 176 ? -22.924 1.719 -7.701 1.00 83.06 176 GLU A N 1
ATOM 1464 C CA . GLU A 1 176 ? -24.081 1.088 -7.049 1.00 83.06 176 GLU A CA 1
ATOM 1465 C C . GLU A 1 176 ? -24.622 1.986 -5.922 1.00 83.06 176 GLU A C 1
ATOM 1467 O O . GLU A 1 176 ? -25.819 2.278 -5.889 1.00 83.06 176 GLU A O 1
ATOM 1472 N N . LEU A 1 177 ? -23.751 2.524 -5.059 1.00 83.69 177 LEU A N 1
ATOM 1473 C CA . LEU A 1 177 ? -24.154 3.445 -3.988 1.00 83.69 177 LEU A CA 1
ATOM 1474 C C . LEU A 1 177 ? -24.724 4.772 -4.515 1.00 83.69 177 LEU A C 1
ATOM 1476 O O . LEU A 1 177 ? -25.730 5.261 -3.990 1.00 83.69 177 LEU A O 1
ATOM 1480 N N . GLU A 1 178 ? -24.137 5.355 -5.562 1.00 84.19 178 GLU A N 1
ATOM 1481 C CA . GLU A 1 178 ? -24.673 6.573 -6.186 1.00 84.19 178 GLU A CA 1
ATOM 1482 C C . GLU A 1 178 ? -26.027 6.322 -6.864 1.00 84.19 178 GLU A C 1
ATOM 1484 O O . GLU A 1 178 ? -26.940 7.146 -6.758 1.00 84.19 178 GLU A O 1
ATOM 1489 N N . ASN A 1 179 ? -26.217 5.155 -7.484 1.00 85.12 179 ASN A N 1
ATOM 1490 C CA . ASN A 1 179 ? -27.512 4.754 -8.030 1.00 85.12 179 ASN A CA 1
ATOM 1491 C C . ASN A 1 179 ? -28.563 4.630 -6.918 1.00 85.12 179 ASN A C 1
ATOM 1493 O O . ASN A 1 179 ? -29.649 5.199 -7.043 1.00 85.12 179 ASN A O 1
ATOM 1497 N N . LEU A 1 180 ? -28.236 3.976 -5.798 1.00 83.12 180 LEU A N 1
ATOM 1498 C CA . LEU A 1 180 ? -29.139 3.861 -4.644 1.00 83.12 180 LEU A CA 1
ATOM 1499 C C . LEU A 1 180 ? -29.528 5.231 -4.075 1.00 83.12 180 LEU A C 1
ATOM 1501 O O . LEU A 1 180 ? -30.682 5.470 -3.713 1.00 83.12 180 LEU A O 1
ATOM 1505 N N . LYS A 1 181 ? -28.579 6.168 -4.027 1.00 81.88 181 LYS A N 1
ATOM 1506 C CA . LYS A 1 181 ? -28.847 7.550 -3.619 1.00 81.88 181 LYS A CA 1
ATOM 1507 C C . LYS A 1 181 ? -29.759 8.268 -4.617 1.00 81.88 181 LYS A C 1
ATOM 1509 O O . LYS A 1 181 ? -30.700 8.938 -4.194 1.00 81.88 181 LYS A O 1
ATOM 1514 N N . ARG A 1 182 ? -29.504 8.116 -5.920 1.00 82.75 182 ARG A N 1
ATOM 1515 C CA . ARG A 1 182 ? -30.250 8.766 -7.009 1.00 82.75 182 ARG A CA 1
ATOM 1516 C C . ARG A 1 182 ? -31.690 8.274 -7.124 1.00 82.75 182 ARG A C 1
ATOM 1518 O O . ARG A 1 182 ? -32.580 9.082 -7.367 1.00 82.75 182 ARG A O 1
ATOM 1525 N N . PHE A 1 183 ? -31.921 6.976 -6.950 1.00 80.62 183 PHE A N 1
ATOM 1526 C CA . PHE A 1 183 ? -33.248 6.369 -7.087 1.00 80.62 183 PHE A CA 1
ATOM 1527 C C . PHE A 1 183 ? -34.036 6.306 -5.778 1.00 80.62 183 PHE A C 1
ATOM 1529 O O . PHE A 1 183 ? -35.170 5.819 -5.766 1.00 80.62 183 PHE A O 1
ATOM 1536 N N . ARG A 1 184 ? -33.496 6.860 -4.687 1.00 79.25 184 ARG A N 1
ATOM 1537 C CA . ARG A 1 184 ? -34.163 6.911 -3.387 1.00 79.25 184 ARG A CA 1
ATOM 1538 C C . ARG A 1 184 ? -35.576 7.495 -3.503 1.00 79.25 184 ARG A C 1
ATOM 1540 O O . ARG A 1 184 ? -35.758 8.640 -3.902 1.00 79.25 184 ARG A O 1
ATOM 1547 N N . GLY A 1 185 ? -36.574 6.720 -3.080 1.00 75.56 185 GLY A N 1
ATOM 1548 C CA . GLY A 1 185 ? -37.980 7.141 -3.080 1.00 75.56 185 GLY A CA 1
ATOM 1549 C C . GLY A 1 185 ? -38.693 6.996 -4.428 1.00 75.56 185 GLY A C 1
ATOM 1550 O O . GLY A 1 185 ? -39.860 7.370 -4.532 1.00 75.56 185 GLY A O 1
ATOM 1551 N N . THR A 1 186 ? -38.036 6.430 -5.444 1.00 79.75 186 THR A N 1
ATOM 1552 C CA . THR A 1 186 ? -38.680 6.106 -6.722 1.00 79.75 186 THR A CA 1
ATOM 1553 C C . THR A 1 186 ? -39.558 4.873 -6.547 1.00 79.75 186 THR A C 1
ATOM 1555 O O . THR A 1 186 ? -39.088 3.812 -6.142 1.00 79.75 186 THR A O 1
ATOM 1558 N N . ALA A 1 187 ? -40.846 4.984 -6.870 1.00 66.62 187 ALA A N 1
ATOM 1559 C CA . ALA A 1 187 ? -41.723 3.822 -6.864 1.00 66.62 187 ALA A CA 1
ATOM 1560 C C . ALA A 1 187 ? -41.205 2.773 -7.867 1.00 66.62 187 ALA A C 1
ATOM 1562 O O . ALA A 1 187 ? -40.941 3.108 -9.021 1.00 66.62 187 ALA A O 1
ATOM 1563 N N . ARG A 1 188 ? -41.143 1.500 -7.444 1.00 70.81 188 ARG A N 1
ATOM 1564 C CA . ARG A 1 188 ? -40.732 0.317 -8.241 1.00 70.81 188 ARG A CA 1
ATOM 1565 C C . ARG A 1 188 ? -39.219 0.098 -8.408 1.00 70.81 188 ARG A C 1
ATOM 1567 O O . ARG A 1 188 ? -38.850 -0.836 -9.113 1.00 70.81 188 ARG A O 1
ATOM 1574 N N . ILE A 1 189 ? -38.370 0.889 -7.752 1.00 68.25 189 ILE A N 1
ATOM 1575 C CA . ILE A 1 189 ? -36.926 0.624 -7.642 1.00 68.25 189 ILE A CA 1
ATOM 1576 C C . ILE A 1 189 ? -36.610 0.422 -6.158 1.00 68.25 189 ILE A C 1
ATOM 1578 O O . ILE A 1 189 ? -37.047 1.222 -5.329 1.00 68.25 189 ILE A O 1
ATOM 1582 N N . VAL A 1 190 ? -35.941 -0.690 -5.844 1.00 59.50 190 VAL A N 1
ATOM 1583 C CA . VAL A 1 190 ? -35.530 -1.070 -4.481 1.00 59.50 190 VAL A CA 1
ATOM 1584 C C . VAL A 1 190 ? -34.192 -0.426 -4.152 1.00 59.50 190 VAL A C 1
ATOM 1586 O O . VAL A 1 190 ? -33.312 -0.463 -5.039 1.00 59.50 190 VAL A O 1
#

Sequence (190 aa):
MPAAIARVSLFDTLDFDMISYKEDRDFRVQGNPEPYRRSQTLIYHFQDKKWWIKVTVEGVVPCFPYNTEPEEIKTSRERRKEFQAFIVLINFQLLELLDDTITEMILEDDDLSRVIYPPRLQFLSFRAIDIAELVEDEISHGVFRVSHKGRRIPYILKAINRSIYVPGESDVMQQELENLKRFRGTARIV

Foldseek 3Di:
DDDDDPPPPPCPPFDKAFDDKDFDPCCVVVVHLDTQKIKTWMWTDDDPAIATEIEMEGHDDPADDDDDDPRDSDDPVVVVVRVVVSVVPDDCVPDPGDGPDYHYHYHYPVNVWQQDADDCVVVPVDDDDDCVQWDWDDPDVQWTFIDGPPDDDIDIGRHDDRVPDTSVCSVVNVVVSVVCVVCPPPPPDD

Organism: Penicillium nalgiovense (NCBI:txid60175)